Protein AF-X6MAQ1-F1 (afdb_monomer_lite)

Organism: Reticulomyxa filosa (NCBI:txid46433)

Sequence (231 aa):
MLTVWLLCITTHFMGLCQSANLNNLAWPQMRRTVDNLARSSFSTATIANNKQLANNLWHYPTEKGIFSTPILSHDSKVALVGSADNNFYAVKMFAFDTDPQNLLQWKFETDDIIDSAGALLPFGTEGSYLVLIPSADGHIYAVNESDGSLRWSFKADNVKNSADANAGMHCKISGTPQGGLAAWFEGNVKVVQYDYYSQYGLQQTMIYAGCDDIRLYGLNSTGQLQFSFYT

Structure (mmCIF, N/CA/C/O backbone):
data_AF-X6MAQ1-F1
#
_entry.id   AF-X6MAQ1-F1
#
loop_
_atom_site.group_PDB
_atom_site.id
_atom_site.type_symbol
_atom_site.label_atom_id
_atom_site.label_alt_id
_atom_site.label_comp_id
_atom_site.label_asym_id
_atom_site.label_entity_id
_atom_site.label_seq_id
_atom_site.pdbx_PDB_ins_code
_atom_site.Cartn_x
_atom_site.Cartn_y
_atom_site.Cartn_z
_atom_site.occupancy
_atom_site.B_iso_or_equiv
_atom_site.auth_seq_id
_atom_site.auth_comp_id
_atom_site.auth_asym_id
_atom_site.auth_atom_id
_atom_site.pdbx_PDB_model_num
ATOM 1 N N . MET A 1 1 ? -44.973 41.872 -28.556 1.00 38.06 1 MET A N 1
ATOM 2 C CA . MET A 1 1 ? -44.048 40.723 -28.479 1.00 38.06 1 MET A CA 1
ATOM 3 C C . MET A 1 1 ? -42.652 41.237 -28.768 1.00 38.06 1 MET A C 1
ATOM 5 O O . MET A 1 1 ? -42.367 41.564 -29.909 1.00 38.06 1 MET A O 1
ATOM 9 N N . LEU A 1 2 ? -41.836 41.397 -27.730 1.00 24.55 2 LEU A N 1
ATOM 10 C CA . LEU A 1 2 ? -40.418 41.731 -27.833 1.00 24.55 2 LEU A CA 1
ATOM 11 C C . LEU A 1 2 ? -39.680 40.648 -27.053 1.00 24.55 2 LEU A C 1
ATOM 13 O O . LEU A 1 2 ? -39.875 40.508 -25.848 1.00 24.55 2 LEU A O 1
ATOM 17 N N . THR A 1 3 ? -38.920 39.836 -27.776 1.00 24.50 3 THR A N 1
ATOM 18 C CA . THR A 1 3 ? -38.131 38.732 -27.235 1.00 24.50 3 THR A CA 1
ATOM 19 C C . THR A 1 3 ? -36.751 39.278 -26.881 1.00 24.50 3 THR A C 1
ATOM 21 O O . THR A 1 3 ? -36.056 39.796 -27.752 1.00 24.50 3 THR A O 1
ATOM 24 N N . VAL A 1 4 ? -36.362 39.184 -25.609 1.00 24.80 4 VAL A N 1
ATOM 25 C CA . VAL A 1 4 ? -35.000 39.469 -25.139 1.00 24.80 4 VAL A CA 1
ATOM 26 C C . VAL A 1 4 ? -34.276 38.136 -24.985 1.00 24.80 4 VAL A C 1
ATOM 28 O O . VAL A 1 4 ? -34.775 37.236 -24.312 1.00 24.80 4 VAL A O 1
ATOM 31 N N . TRP A 1 5 ? -33.110 38.008 -25.614 1.00 26.84 5 TRP A N 1
ATOM 32 C CA . TRP A 1 5 ? -32.202 36.882 -25.412 1.00 26.84 5 TRP A CA 1
ATOM 33 C C . TRP A 1 5 ? -31.324 37.156 -24.189 1.00 26.84 5 TRP A C 1
ATOM 35 O O . TRP A 1 5 ? -30.659 38.189 -24.132 1.00 26.84 5 TRP A O 1
ATOM 45 N N . LEU A 1 6 ? -31.304 36.232 -23.225 1.00 23.81 6 LEU A N 1
ATOM 46 C CA . LEU A 1 6 ? -30.344 36.248 -22.123 1.00 23.81 6 LEU A CA 1
ATOM 47 C C . LEU A 1 6 ? -29.205 35.277 -22.458 1.00 23.81 6 LEU A C 1
ATOM 49 O O . LEU A 1 6 ? -29.392 34.062 -22.468 1.00 23.81 6 LEU A O 1
ATOM 53 N N . LEU A 1 7 ? -28.025 35.822 -22.754 1.00 25.48 7 LEU A N 1
ATOM 54 C CA . LEU A 1 7 ? -26.786 35.058 -22.858 1.00 25.48 7 LEU A CA 1
ATOM 55 C C . LEU A 1 7 ? -26.301 34.761 -21.430 1.00 25.48 7 LEU A C 1
ATOM 57 O O . LEU A 1 7 ? -25.775 35.642 -20.753 1.00 25.48 7 LEU A O 1
ATOM 61 N N . CYS A 1 8 ? -26.515 33.537 -20.948 1.00 24.44 8 CYS A N 1
ATOM 62 C CA . CYS A 1 8 ? -25.963 33.088 -19.674 1.00 24.44 8 CYS A CA 1
ATOM 63 C C . CYS A 1 8 ? -24.523 32.614 -19.903 1.00 24.44 8 CYS A C 1
ATOM 65 O O . CYS A 1 8 ? -24.293 31.502 -20.370 1.00 24.44 8 CYS A O 1
ATOM 67 N N . ILE A 1 9 ? -23.545 33.471 -19.606 1.00 27.16 9 ILE A N 1
ATOM 68 C CA . ILE A 1 9 ? -22.159 33.036 -19.428 1.00 27.16 9 ILE A CA 1
ATOM 69 C C . ILE A 1 9 ? -22.042 32.620 -17.965 1.00 27.16 9 ILE A C 1
ATOM 71 O O . ILE A 1 9 ? -21.842 33.455 -17.085 1.00 27.16 9 ILE A O 1
ATOM 75 N N . THR A 1 10 ? -22.202 31.330 -17.681 1.00 25.95 10 THR A N 1
ATOM 76 C CA . THR A 1 10 ? -21.819 30.788 -16.377 1.00 25.95 10 THR A CA 1
ATOM 77 C C . THR A 1 10 ? -20.297 30.744 -16.322 1.00 25.95 10 THR A C 1
ATOM 79 O O . THR A 1 10 ? -19.672 29.791 -16.795 1.00 25.95 10 THR A O 1
ATOM 82 N N . THR A 1 11 ? -19.684 31.775 -15.745 1.00 30.83 11 THR A N 1
ATOM 83 C CA . THR A 1 11 ? -18.344 31.644 -15.177 1.00 30.83 11 THR A CA 1
ATOM 84 C C . THR A 1 11 ? -18.431 30.580 -14.093 1.00 30.83 11 THR A C 1
ATOM 86 O O . THR A 1 11 ? -18.969 30.826 -13.013 1.00 30.83 11 THR A O 1
ATOM 89 N N . HIS A 1 12 ? -17.947 29.379 -14.398 1.00 32.25 12 HIS A N 1
ATOM 90 C CA . HIS A 1 12 ? -17.654 28.399 -13.370 1.00 32.25 12 HIS A CA 1
ATOM 91 C C . HIS A 1 12 ? -16.515 28.991 -12.543 1.00 32.25 12 HIS A C 1
ATOM 93 O O . HIS A 1 12 ? -15.353 28.934 -12.941 1.00 32.25 12 HIS A O 1
ATOM 99 N N . PHE A 1 13 ? -16.844 29.584 -11.397 1.00 33.25 13 PHE A N 1
ATOM 100 C CA . PHE A 1 13 ? -15.901 29.608 -10.291 1.00 33.25 13 PHE A CA 1
ATOM 101 C C . PHE A 1 13 ? -15.726 28.147 -9.874 1.00 33.25 13 PHE A C 1
ATOM 103 O O . PHE A 1 13 ? -16.456 27.627 -9.034 1.00 33.25 13 PHE A O 1
ATOM 110 N N . MET A 1 14 ? -14.791 27.459 -10.532 1.00 33.19 14 MET A N 1
ATOM 111 C CA . MET A 1 14 ? -14.165 26.284 -9.953 1.00 33.19 14 MET A CA 1
ATOM 112 C C . MET A 1 14 ? -13.470 26.792 -8.695 1.00 33.19 14 MET A C 1
ATOM 114 O O . MET A 1 14 ? -12.416 27.421 -8.769 1.00 33.19 14 MET A O 1
ATOM 118 N N . GLY A 1 15 ? -14.113 26.597 -7.543 1.00 31.14 15 GLY A N 1
ATOM 119 C CA . GLY A 1 15 ? -13.396 26.622 -6.280 1.00 31.14 15 GLY A CA 1
ATOM 120 C C . GLY A 1 15 ? -12.210 25.685 -6.446 1.00 31.14 15 GLY A C 1
ATOM 121 O O . GLY A 1 15 ? -12.389 24.532 -6.840 1.00 31.14 15 GLY A O 1
ATOM 122 N N . LEU A 1 16 ? -11.006 26.219 -6.262 1.00 35.62 16 LEU A N 1
ATOM 123 C CA . LEU A 1 16 ? -9.780 25.439 -6.285 1.00 35.62 16 LEU A CA 1
ATOM 124 C C . LEU A 1 16 ? -9.949 24.337 -5.236 1.00 35.62 16 LEU A C 1
ATOM 126 O O . LEU A 1 16 ? -9.901 24.616 -4.040 1.00 35.62 16 LEU A O 1
ATOM 130 N N . CYS A 1 17 ? -10.193 23.104 -5.681 1.00 37.00 17 CYS A N 1
ATOM 131 C CA . CYS A 1 17 ? -9.953 21.936 -4.853 1.00 37.00 17 CYS A CA 1
ATOM 132 C C . CYS A 1 17 ? -8.464 22.020 -4.528 1.00 37.00 17 CYS A C 1
ATOM 134 O O . CYS A 1 17 ? -7.638 21.842 -5.425 1.00 37.00 17 CYS A O 1
ATOM 136 N N . GLN A 1 18 ? -8.106 22.397 -3.299 1.00 42.28 18 GLN A N 1
ATOM 137 C CA . GLN A 1 18 ? -6.729 22.211 -2.870 1.00 42.28 18 GLN A CA 1
ATOM 138 C C . GLN A 1 18 ? -6.489 20.709 -2.971 1.00 42.28 18 GLN A C 1
ATOM 140 O O . GLN A 1 18 ? -7.169 19.911 -2.328 1.00 42.28 18 GLN A O 1
ATOM 145 N N . SER A 1 19 ? -5.608 20.307 -3.881 1.00 52.03 19 SER A N 1
ATOM 146 C CA . SER A 1 19 ? -5.213 18.914 -3.998 1.00 52.03 19 SER A CA 1
ATOM 147 C C . SER A 1 19 ? -4.667 18.463 -2.648 1.00 52.03 19 SER A C 1
ATOM 149 O O . SER A 1 19 ? -3.909 19.185 -1.995 1.00 52.03 19 SER A O 1
ATOM 151 N N . ALA A 1 20 ? -5.094 17.284 -2.200 1.00 61.31 20 ALA A N 1
ATOM 152 C CA . ALA A 1 20 ? -4.731 16.785 -0.884 1.00 61.31 20 ALA A CA 1
ATOM 153 C C . ALA A 1 20 ? -3.197 16.721 -0.759 1.00 61.31 20 ALA A C 1
ATOM 155 O O . ALA A 1 20 ? -2.553 16.048 -1.561 1.00 61.31 20 ALA A O 1
ATOM 156 N N . ASN A 1 21 ? -2.613 17.431 0.211 1.00 73.38 21 ASN A N 1
ATOM 157 C CA . ASN A 1 21 ? -1.160 17.543 0.371 1.00 73.38 21 ASN A CA 1
ATOM 158 C C . ASN A 1 21 ? -0.642 16.472 1.338 1.00 73.38 21 ASN A C 1
ATOM 160 O O . ASN A 1 21 ? -0.913 16.530 2.541 1.00 73.38 21 ASN A O 1
ATOM 164 N N . LEU A 1 22 ? 0.144 15.520 0.829 1.00 76.81 22 LEU A N 1
ATOM 165 C CA . LEU A 1 22 ? 0.711 14.427 1.627 1.00 76.81 22 LEU A CA 1
ATOM 166 C C . LEU A 1 22 ? 1.579 14.905 2.802 1.00 76.81 22 LEU A C 1
ATOM 168 O O . LEU A 1 22 ? 1.658 14.214 3.813 1.00 76.81 22 LEU A O 1
ATOM 172 N N . ASN A 1 23 ? 2.191 16.091 2.731 1.00 75.50 23 ASN A N 1
ATOM 173 C CA . ASN A 1 23 ? 3.025 16.610 3.824 1.00 75.50 23 ASN A CA 1
ATOM 174 C C . ASN A 1 23 ? 2.228 16.944 5.095 1.00 75.50 23 ASN A C 1
ATOM 176 O O . ASN A 1 23 ? 2.811 17.025 6.180 1.00 75.50 23 ASN A O 1
ATOM 180 N N . ASN A 1 24 ? 0.909 17.115 4.969 1.00 79.44 24 ASN A N 1
ATOM 181 C CA . ASN A 1 24 ? 0.015 17.382 6.094 1.00 79.44 24 ASN A CA 1
ATOM 182 C C . ASN A 1 24 ? -0.459 16.098 6.790 1.00 79.44 24 ASN A C 1
ATOM 184 O O . ASN A 1 24 ? -1.021 16.172 7.881 1.00 79.44 24 ASN A O 1
ATOM 188 N N . LEU A 1 25 ? -0.225 14.928 6.188 1.00 83.88 25 LEU A N 1
ATOM 189 C CA . LEU A 1 25 ? -0.587 13.644 6.778 1.00 83.88 25 LEU A CA 1
ATOM 190 C C . LEU A 1 25 ? 0.449 13.214 7.823 1.00 83.88 25 LEU A C 1
ATOM 192 O O . LEU A 1 25 ? 1.644 13.510 7.716 1.00 83.88 25 LEU A O 1
ATOM 196 N N . ALA A 1 26 ? -0.007 12.492 8.848 1.00 85.12 26 ALA A N 1
ATOM 197 C CA . ALA A 1 26 ? 0.842 12.102 9.970 1.00 85.12 26 ALA A CA 1
ATOM 198 C C . ALA A 1 26 ? 2.008 11.201 9.539 1.00 85.12 26 ALA A C 1
ATOM 200 O O . ALA A 1 26 ? 3.159 11.477 9.890 1.00 85.12 26 ALA A O 1
ATOM 201 N N . TRP A 1 27 ? 1.715 10.141 8.776 1.00 90.25 27 TRP A N 1
ATOM 202 C CA . TRP A 1 27 ? 2.717 9.182 8.306 1.00 90.25 27 TRP A CA 1
ATOM 203 C C . TRP A 1 27 ? 2.266 8.442 7.034 1.00 90.25 27 TRP A C 1
ATOM 205 O O . TRP A 1 27 ? 1.956 7.257 7.094 1.00 90.25 27 TRP A O 1
ATOM 215 N N . PRO A 1 28 ? 2.197 9.118 5.876 1.00 91.56 28 PRO A N 1
ATOM 216 C CA . PRO A 1 28 ? 1.552 8.562 4.682 1.00 91.56 28 PRO A CA 1
ATOM 217 C C . PRO A 1 28 ? 2.401 7.560 3.893 1.00 91.56 28 PRO A C 1
ATOM 219 O O . PRO A 1 28 ? 1.884 6.893 3.010 1.00 91.56 28 PRO A O 1
ATOM 222 N N . GLN A 1 29 ? 3.707 7.487 4.136 1.00 91.19 29 GLN A N 1
ATOM 223 C CA . GLN A 1 29 ? 4.639 6.623 3.406 1.00 91.19 29 GLN A CA 1
ATOM 224 C C . GLN A 1 29 ? 5.890 6.375 4.252 1.00 91.19 29 GLN A C 1
ATOM 226 O O . GLN A 1 29 ? 6.090 7.034 5.281 1.00 91.19 29 GLN A O 1
ATOM 231 N N . MET A 1 30 ? 6.758 5.451 3.827 1.00 89.44 30 MET A N 1
ATOM 232 C CA . MET A 1 30 ? 7.988 5.127 4.561 1.00 89.44 30 MET A CA 1
ATOM 233 C C . MET A 1 30 ? 8.795 6.389 4.887 1.00 89.44 30 MET A C 1
ATOM 235 O O . MET A 1 30 ? 8.941 7.272 4.044 1.00 89.44 30 MET A O 1
ATOM 239 N N . ARG A 1 31 ? 9.313 6.496 6.117 1.00 86.19 31 ARG A N 1
ATOM 240 C CA . ARG A 1 31 ? 10.033 7.686 6.621 1.00 86.19 31 ARG A CA 1
ATOM 241 C C . ARG A 1 31 ? 9.253 9.006 6.502 1.00 86.19 31 ARG A C 1
ATOM 243 O O . ARG A 1 31 ? 9.869 10.075 6.504 1.00 86.19 31 ARG A O 1
ATOM 250 N N . ARG A 1 32 ? 7.916 8.927 6.480 1.00 84.19 32 ARG A N 1
ATOM 251 C CA . ARG A 1 32 ? 6.924 10.013 6.499 1.00 84.19 32 ARG A CA 1
ATOM 252 C C . ARG A 1 32 ? 6.914 10.922 5.269 1.00 84.19 32 ARG A C 1
ATOM 254 O O . ARG A 1 32 ? 5.859 11.112 4.676 1.00 84.19 32 ARG A O 1
ATOM 261 N N . THR A 1 33 ? 8.050 11.513 4.911 1.00 81.62 33 THR A N 1
ATOM 262 C CA . THR A 1 33 ? 8.160 12.526 3.853 1.00 81.62 33 THR A CA 1
ATOM 263 C C . THR A 1 33 ? 8.871 11.987 2.614 1.00 81.62 33 THR A C 1
ATOM 265 O O . THR A 1 33 ? 9.528 10.938 2.649 1.00 81.62 33 THR A O 1
ATOM 268 N N . VAL A 1 34 ? 8.762 12.730 1.510 1.00 80.06 34 VAL A N 1
ATOM 269 C CA . VAL A 1 34 ? 9.504 12.447 0.270 1.00 80.06 34 VAL A CA 1
ATOM 270 C C . VAL A 1 34 ? 11.022 12.505 0.491 1.00 80.06 34 VAL A C 1
ATOM 272 O O . VAL A 1 34 ? 11.738 11.650 -0.018 1.00 80.06 34 VAL A O 1
ATOM 275 N N . ASP A 1 35 ? 11.492 13.389 1.378 1.00 81.62 35 ASP A N 1
ATOM 276 C CA . ASP A 1 35 ? 12.913 13.545 1.739 1.00 81.62 35 ASP A CA 1
ATOM 277 C C . ASP A 1 35 ? 13.408 12.546 2.801 1.00 81.62 35 ASP A C 1
ATOM 279 O O . ASP A 1 35 ? 14.504 12.690 3.341 1.00 81.62 35 ASP A O 1
ATOM 283 N N . ASN A 1 36 ? 12.607 11.529 3.142 1.00 80.88 36 ASN A N 1
ATOM 284 C CA . ASN A 1 36 ? 12.992 10.454 4.062 1.00 80.88 36 ASN A CA 1
ATOM 285 C C . ASN A 1 36 ? 13.401 10.915 5.475 1.00 80.88 36 ASN A C 1
ATOM 287 O O . ASN A 1 36 ? 14.257 10.292 6.109 1.00 80.88 36 ASN A O 1
ATOM 291 N N . LEU A 1 37 ? 12.770 11.969 5.999 1.00 80.56 37 LEU A N 1
ATOM 292 C CA . LEU A 1 37 ? 13.189 12.587 7.260 1.00 80.56 37 LEU A CA 1
ATOM 293 C C . LEU A 1 37 ? 12.953 11.705 8.493 1.00 80.56 37 LEU A C 1
ATOM 295 O O . LEU A 1 37 ? 13.623 11.908 9.500 1.00 80.56 37 LEU A O 1
ATOM 299 N N . ALA A 1 38 ? 11.989 10.774 8.453 1.00 81.94 38 ALA A N 1
ATOM 300 C CA . ALA A 1 38 ? 11.602 9.905 9.577 1.00 81.94 38 ALA A CA 1
ATOM 301 C C . ALA A 1 38 ? 11.273 10.657 10.888 1.00 81.94 38 ALA A C 1
ATOM 303 O O . ALA A 1 38 ? 11.317 10.092 11.980 1.00 81.94 38 ALA A O 1
ATOM 304 N N . ARG A 1 39 ? 10.930 11.947 10.791 1.00 77.19 39 ARG A N 1
ATOM 305 C CA . ARG A 1 39 ? 10.617 12.806 11.936 1.00 77.19 39 ARG A CA 1
ATOM 306 C C . ARG A 1 39 ? 9.119 13.006 12.055 1.00 77.19 39 ARG A C 1
ATOM 308 O O . ARG A 1 39 ? 8.501 13.569 11.154 1.00 77.19 39 ARG A O 1
ATOM 315 N N . SER A 1 40 ? 8.561 12.616 13.192 1.00 73.06 40 SER A N 1
ATOM 316 C CA . SER A 1 40 ? 7.195 12.968 13.573 1.00 73.06 40 SER A CA 1
ATOM 317 C C . SER A 1 40 ? 7.083 14.466 13.890 1.00 73.06 40 SER A C 1
ATOM 319 O O . SER A 1 40 ? 8.003 15.050 14.463 1.00 73.06 40 SER A O 1
ATOM 321 N N . SER A 1 41 ? 5.963 15.092 13.520 1.00 67.31 41 SER A N 1
ATOM 322 C CA . SER A 1 41 ? 5.599 16.447 13.967 1.00 67.31 41 SER A CA 1
ATOM 323 C C . SER A 1 41 ? 4.971 16.461 15.362 1.00 67.31 41 SER A C 1
ATOM 325 O O . SER A 1 41 ? 4.813 17.530 15.948 1.00 67.31 41 SER A O 1
ATOM 327 N N . PHE A 1 42 ? 4.616 15.294 15.907 1.00 64.69 42 PHE A N 1
ATOM 328 C CA . PHE A 1 42 ? 4.081 15.186 17.256 1.00 64.69 42 PHE A CA 1
ATOM 329 C C . PHE A 1 42 ? 5.211 15.357 18.275 1.00 64.69 42 PHE A C 1
ATOM 331 O O . PHE A 1 42 ? 6.142 14.552 18.331 1.00 64.69 42 PHE A O 1
ATOM 338 N N . SER A 1 43 ? 5.120 16.391 19.113 1.00 59.31 43 SER A N 1
ATOM 339 C CA . SER A 1 43 ? 5.907 16.445 20.343 1.00 59.31 43 SER A CA 1
ATOM 340 C C . SER A 1 43 ? 5.323 15.431 21.319 1.00 59.31 43 SER A C 1
ATOM 342 O O . SER A 1 43 ? 4.120 15.465 21.583 1.00 59.31 43 SER A O 1
ATOM 344 N N . THR A 1 44 ? 6.146 14.546 21.872 1.00 57.28 44 THR A N 1
ATOM 345 C CA . THR A 1 44 ? 5.703 13.619 22.915 1.00 57.28 44 THR A CA 1
ATOM 346 C C . THR A 1 44 ? 5.194 14.417 24.118 1.00 57.28 44 THR A C 1
ATOM 348 O O . THR A 1 44 ? 5.992 14.916 24.909 1.00 57.28 44 THR A O 1
ATOM 351 N N . ALA A 1 45 ? 3.875 14.532 24.283 1.00 54.22 45 ALA A N 1
ATOM 352 C CA . ALA A 1 45 ? 3.312 14.755 25.605 1.00 54.22 45 ALA A CA 1
ATOM 353 C C . ALA A 1 45 ? 3.621 13.485 26.408 1.00 54.22 45 ALA A C 1
ATOM 355 O O . ALA A 1 45 ? 3.343 12.375 25.963 1.00 54.22 45 ALA A O 1
ATOM 356 N N . THR A 1 46 ? 4.313 13.650 27.524 1.00 50.28 46 THR A N 1
ATOM 357 C CA . THR A 1 46 ? 5.053 12.636 28.277 1.00 50.28 46 THR A CA 1
ATOM 358 C C . THR A 1 46 ? 4.220 11.390 28.639 1.00 50.28 46 THR A C 1
ATOM 360 O O . THR A 1 46 ? 3.723 11.282 29.757 1.00 50.28 46 THR A O 1
ATOM 363 N N . ILE A 1 47 ? 4.116 10.395 27.742 1.00 52.62 47 ILE A N 1
ATOM 364 C CA . ILE A 1 47 ? 3.556 9.061 28.062 1.00 52.62 47 ILE A CA 1
ATOM 365 C C . ILE A 1 47 ? 4.376 8.397 29.182 1.00 52.62 47 ILE A C 1
ATOM 367 O O . ILE A 1 47 ? 3.828 7.661 30.000 1.00 52.62 47 ILE A O 1
ATOM 371 N N . ALA A 1 48 ? 5.662 8.748 29.305 1.00 49.81 48 ALA A N 1
ATOM 372 C CA . ALA A 1 48 ? 6.544 8.255 30.363 1.00 49.81 48 ALA A CA 1
ATOM 373 C C . ALA A 1 48 ? 6.053 8.564 31.795 1.00 49.81 48 ALA A C 1
ATOM 375 O O . ALA A 1 48 ? 6.440 7.860 32.724 1.00 49.81 48 ALA A O 1
ATOM 376 N N . ASN A 1 49 ? 5.166 9.551 31.984 1.00 49.97 49 ASN A N 1
ATOM 377 C CA . ASN A 1 49 ? 4.634 9.904 33.305 1.00 49.97 49 ASN A CA 1
ATOM 378 C C . ASN A 1 49 ? 3.232 9.341 33.581 1.00 49.97 49 ASN A C 1
ATOM 380 O O . ASN A 1 49 ? 2.719 9.524 34.683 1.00 49.97 49 ASN A O 1
ATOM 384 N N . ASN A 1 50 ? 2.605 8.651 32.622 1.00 53.56 50 ASN A N 1
ATOM 385 C CA . ASN A 1 50 ? 1.226 8.186 32.754 1.00 53.56 50 ASN A CA 1
ATOM 386 C C . ASN A 1 50 ? 1.142 6.657 32.611 1.00 53.56 50 ASN A C 1
ATOM 388 O O . ASN A 1 50 ? 0.723 6.126 31.583 1.00 53.56 50 ASN A O 1
ATOM 392 N N . LYS A 1 51 ? 1.556 5.940 33.670 1.00 53.88 51 LYS A N 1
ATOM 393 C CA . LYS A 1 51 ? 1.578 4.461 33.744 1.00 53.88 51 LYS A CA 1
ATOM 394 C C . LYS A 1 51 ? 0.246 3.791 33.370 1.00 53.88 51 LYS A C 1
ATOM 396 O O . LYS A 1 51 ? 0.259 2.645 32.942 1.00 53.88 51 LYS A O 1
ATOM 401 N N . GLN A 1 52 ? -0.888 4.483 33.505 1.00 51.53 52 GLN A N 1
ATOM 402 C CA . GLN A 1 52 ? -2.190 3.955 33.083 1.00 51.53 52 GLN A CA 1
ATOM 403 C C . GLN A 1 52 ? -2.363 3.899 31.557 1.00 51.53 52 GLN A C 1
ATOM 405 O O . GLN A 1 52 ? -2.970 2.954 31.068 1.00 51.53 52 GLN A O 1
ATOM 410 N N . LEU A 1 53 ? -1.808 4.852 30.799 1.00 54.19 53 LEU A N 1
ATOM 411 C CA . LEU A 1 53 ? -1.876 4.839 29.329 1.00 54.19 53 LEU A CA 1
ATOM 412 C C . LEU A 1 53 ? -0.925 3.798 28.726 1.00 54.19 53 LEU A C 1
ATOM 414 O O . LEU A 1 53 ? -1.264 3.163 27.735 1.00 54.19 53 LEU A O 1
ATOM 418 N N . ALA A 1 54 ? 0.234 3.574 29.355 1.00 54.31 54 ALA A N 1
ATOM 419 C CA . ALA A 1 54 ? 1.175 2.529 28.945 1.00 54.31 54 ALA A CA 1
ATOM 420 C C . ALA A 1 54 ? 0.617 1.103 29.134 1.00 54.31 54 ALA A C 1
ATOM 422 O O . ALA A 1 54 ? 1.028 0.190 28.427 1.00 54.31 54 ALA A O 1
ATOM 423 N N . ASN A 1 55 ? -0.329 0.919 30.061 1.00 54.12 55 ASN A N 1
ATOM 424 C CA . ASN A 1 55 ? -0.963 -0.374 30.330 1.00 54.12 55 ASN A CA 1
ATOM 425 C C . ASN A 1 55 ? -2.195 -0.657 29.448 1.00 54.12 55 ASN A C 1
ATOM 427 O O . ASN A 1 55 ? -2.700 -1.772 29.484 1.00 54.12 55 ASN A O 1
ATOM 431 N N . ASN A 1 56 ? -2.656 0.321 28.658 1.00 61.53 56 ASN A N 1
ATOM 432 C CA . ASN A 1 56 ? -3.815 0.211 27.760 1.00 61.53 56 ASN A CA 1
ATOM 433 C C . ASN A 1 56 ? -3.404 0.342 26.281 1.00 61.53 56 ASN A C 1
ATOM 435 O O . ASN A 1 56 ? -4.110 0.953 25.478 1.00 61.53 56 ASN A O 1
ATOM 439 N N . LEU A 1 57 ? -2.235 -0.189 25.918 1.00 71.62 57 LEU A N 1
ATOM 440 C CA . LEU A 1 57 ? -1.827 -0.278 24.519 1.00 71.62 57 LEU A CA 1
ATOM 441 C C . LEU A 1 57 ? -2.594 -1.419 23.844 1.00 71.62 57 LEU A C 1
ATOM 443 O O . LEU A 1 57 ? -2.670 -2.525 24.377 1.00 71.62 57 LEU A O 1
ATOM 447 N N . TRP A 1 58 ? -3.159 -1.146 22.672 1.00 78.88 58 TRP A N 1
ATOM 448 C CA . TRP A 1 58 ? -3.772 -2.173 21.840 1.00 78.88 58 TRP A CA 1
ATOM 449 C C . TRP A 1 58 ? -2.689 -2.957 21.094 1.00 78.88 58 TRP A C 1
ATOM 451 O O . TRP A 1 58 ? -1.582 -2.467 20.854 1.00 78.88 58 TRP A O 1
ATOM 461 N N . HIS A 1 59 ? -3.023 -4.180 20.702 1.00 84.25 59 HIS A N 1
ATOM 462 C CA . HIS A 1 59 ? -2.223 -4.971 19.781 1.00 84.25 59 HIS A CA 1
ATOM 463 C C . HIS A 1 59 ? -3.146 -5.713 18.819 1.00 84.25 59 HIS A C 1
ATOM 465 O O . HIS A 1 59 ? -4.307 -5.974 19.129 1.00 84.25 59 HIS A O 1
ATOM 471 N N . TYR A 1 60 ? -2.615 -6.086 17.659 1.00 89.44 60 TYR A N 1
ATOM 472 C CA . TYR A 1 60 ? -3.324 -6.889 16.674 1.00 89.44 60 TYR A CA 1
ATOM 473 C C . TYR A 1 60 ? -2.403 -8.018 16.191 1.00 89.44 60 TYR A C 1
ATOM 475 O O . TYR A 1 60 ? -1.286 -7.723 15.761 1.00 89.44 60 TYR A O 1
ATOM 483 N N . PRO A 1 61 ? -2.804 -9.297 16.309 1.00 91.88 61 PRO A N 1
ATOM 484 C CA . PRO A 1 61 ? -1.987 -10.418 15.871 1.00 91.88 61 PRO A CA 1
ATOM 485 C C . PRO A 1 61 ? -2.094 -10.618 14.352 1.00 91.88 61 PRO A C 1
ATOM 487 O O . PRO A 1 61 ? -3.186 -10.800 13.820 1.00 91.88 61 PRO A O 1
ATOM 490 N N . THR A 1 62 ? -0.951 -10.628 13.669 1.00 94.69 62 THR A N 1
ATOM 491 C CA . THR A 1 62 ? -0.807 -11.169 12.308 1.00 94.69 62 THR A CA 1
ATOM 492 C C . THR A 1 62 ? -0.381 -12.634 12.377 1.00 94.69 62 THR A C 1
ATOM 494 O O . THR A 1 62 ? 0.123 -13.091 13.407 1.00 94.69 62 THR A O 1
ATOM 497 N N . GLU A 1 63 ? -0.560 -13.393 11.299 1.00 95.62 63 GLU A N 1
ATOM 498 C CA . GLU A 1 63 ? -0.272 -14.835 11.310 1.00 95.62 63 GLU A CA 1
ATOM 499 C C . GLU A 1 63 ? 1.216 -15.141 11.092 1.00 95.62 63 GLU A C 1
ATOM 501 O O . GLU A 1 63 ? 1.704 -16.208 11.472 1.00 95.62 63 GLU A O 1
ATOM 506 N N . LYS A 1 64 ? 1.967 -14.190 10.523 1.00 95.62 64 LYS A N 1
ATOM 507 C CA . LYS A 1 64 ? 3.429 -14.244 10.383 1.00 95.62 64 LYS A CA 1
ATOM 508 C C . LYS A 1 64 ? 4.074 -12.886 10.684 1.00 95.62 64 LYS A C 1
ATOM 510 O O . LYS A 1 64 ? 3.404 -11.923 11.062 1.00 95.62 64 LYS A O 1
ATOM 515 N N . GLY A 1 65 ? 5.402 -12.836 10.560 1.00 93.00 65 GLY A N 1
ATOM 516 C CA . GLY A 1 65 ? 6.223 -11.670 10.882 1.00 93.00 65 GLY A CA 1
ATOM 517 C C . GLY A 1 65 ? 5.898 -10.429 10.049 1.00 93.00 65 GLY A C 1
ATOM 518 O O . GLY A 1 65 ? 5.490 -10.521 8.893 1.00 93.00 65 GLY A O 1
ATOM 519 N N . ILE A 1 66 ? 6.119 -9.265 10.657 1.00 93.88 66 ILE A N 1
ATOM 520 C CA . ILE A 1 66 ? 6.010 -7.953 10.018 1.00 93.88 66 ILE A CA 1
ATOM 521 C C . ILE A 1 66 ? 7.428 -7.443 9.770 1.00 93.88 66 ILE A C 1
ATOM 523 O O . ILE A 1 66 ? 8.183 -7.219 10.717 1.00 93.88 66 ILE A O 1
ATOM 527 N N . PHE A 1 67 ? 7.772 -7.257 8.498 1.00 89.56 67 PHE A N 1
ATOM 528 C CA . PHE A 1 67 ? 9.029 -6.632 8.066 1.00 89.56 67 PHE A CA 1
ATOM 529 C C . PHE A 1 67 ? 8.812 -5.198 7.562 1.00 89.56 67 PHE A C 1
ATOM 531 O O . PHE A 1 67 ? 9.738 -4.386 7.567 1.00 89.56 67 PHE A O 1
ATOM 538 N N . SER A 1 68 ? 7.570 -4.872 7.191 1.00 87.75 68 SER A N 1
ATOM 539 C CA . SER A 1 68 ? 7.197 -3.574 6.644 1.00 87.75 68 SER A CA 1
ATOM 540 C C . SER A 1 68 ? 7.167 -2.471 7.708 1.00 87.75 68 SER A C 1
ATOM 542 O O . SER A 1 68 ? 6.905 -2.694 8.893 1.00 87.75 68 SER A O 1
ATOM 544 N N . THR A 1 69 ? 7.424 -1.233 7.279 1.00 91.12 69 THR A N 1
ATOM 545 C CA . THR A 1 69 ? 7.170 -0.055 8.121 1.00 91.12 69 THR A CA 1
ATOM 546 C C . THR A 1 69 ? 5.676 0.273 8.064 1.00 91.12 69 THR A C 1
ATOM 548 O O . THR A 1 69 ? 5.173 0.483 6.958 1.00 91.12 69 THR A O 1
ATOM 551 N N . PRO A 1 70 ? 4.965 0.382 9.203 1.00 93.06 70 PRO A N 1
ATOM 552 C CA . PRO A 1 70 ? 3.566 0.787 9.185 1.00 93.06 70 PRO A CA 1
ATOM 553 C C . PRO A 1 70 ? 3.422 2.237 8.706 1.00 93.06 70 PRO A C 1
ATOM 555 O O . PRO A 1 70 ? 4.247 3.103 9.022 1.00 93.06 70 PRO A O 1
ATOM 558 N N . ILE A 1 71 ? 2.345 2.506 7.976 1.00 95.25 71 ILE A N 1
ATOM 559 C CA . ILE A 1 71 ? 1.885 3.857 7.641 1.00 95.25 71 ILE A CA 1
ATOM 560 C C . ILE A 1 71 ? 0.554 4.132 8.348 1.00 95.25 71 ILE A C 1
ATOM 562 O O . ILE A 1 71 ? -0.067 3.228 8.908 1.00 95.25 71 ILE A O 1
ATOM 566 N N . LEU A 1 72 ? 0.126 5.388 8.351 1.00 94.62 72 LEU A N 1
ATOM 567 C CA . LEU A 1 72 ? -1.141 5.806 8.945 1.00 94.62 72 LEU A CA 1
ATOM 568 C C . LEU A 1 72 ? -2.119 6.243 7.866 1.00 94.62 72 LEU A C 1
ATOM 570 O O . LEU A 1 72 ? -1.699 6.861 6.887 1.00 94.62 72 LEU A O 1
ATOM 574 N N . SER A 1 73 ? -3.407 5.978 8.093 1.00 94.31 73 SER A N 1
ATOM 575 C CA . SER A 1 73 ? -4.486 6.540 7.282 1.00 94.31 73 SER A CA 1
ATOM 576 C C . SER A 1 73 ? -4.451 8.068 7.260 1.00 94.31 73 SER A C 1
ATOM 578 O O . SER A 1 73 ? -3.859 8.710 8.136 1.00 94.31 73 SER A O 1
ATOM 580 N N . HIS A 1 74 ? -5.123 8.675 6.283 1.00 92.62 74 HIS A N 1
ATOM 581 C CA . HIS A 1 74 ? -5.171 10.127 6.116 1.00 92.62 74 HIS A CA 1
ATOM 582 C C . HIS A 1 74 ? -5.685 10.850 7.371 1.00 92.62 74 HIS A C 1
ATOM 584 O O . HIS A 1 74 ? -5.219 11.939 7.702 1.00 92.62 74 HIS A O 1
ATOM 590 N N . ASP A 1 75 ? -6.606 10.223 8.105 1.00 90.69 75 ASP A N 1
ATOM 591 C CA . ASP A 1 75 ? -7.171 10.732 9.355 1.00 90.69 75 ASP A CA 1
ATOM 592 C C . ASP A 1 75 ? -6.419 10.260 10.612 1.00 90.69 75 ASP A C 1
ATOM 594 O O . ASP A 1 75 ? -6.803 10.598 11.733 1.00 90.69 75 ASP A O 1
ATOM 598 N N . SER A 1 76 ? -5.331 9.505 10.432 1.00 90.06 76 SER A N 1
ATOM 599 C CA . SER A 1 76 ? -4.460 8.968 11.484 1.00 90.06 76 SER A CA 1
ATOM 600 C C . SER A 1 76 ? -5.153 8.040 12.485 1.00 90.06 76 SER A C 1
ATOM 602 O O . SER A 1 76 ? -4.671 7.888 13.608 1.00 90.06 76 SER A O 1
ATOM 604 N N . LYS A 1 77 ? -6.281 7.423 12.109 1.00 89.81 77 LYS A N 1
ATOM 605 C CA . LYS A 1 77 ? -7.031 6.496 12.973 1.00 89.81 77 LYS A CA 1
ATOM 606 C C . LYS A 1 77 ? -6.759 5.025 12.704 1.00 89.81 77 LYS A C 1
ATOM 608 O O . LYS A 1 77 ? -7.139 4.196 13.531 1.00 89.81 77 LYS A O 1
ATOM 613 N N . VAL A 1 78 ? -6.132 4.699 11.581 1.00 93.12 78 VAL 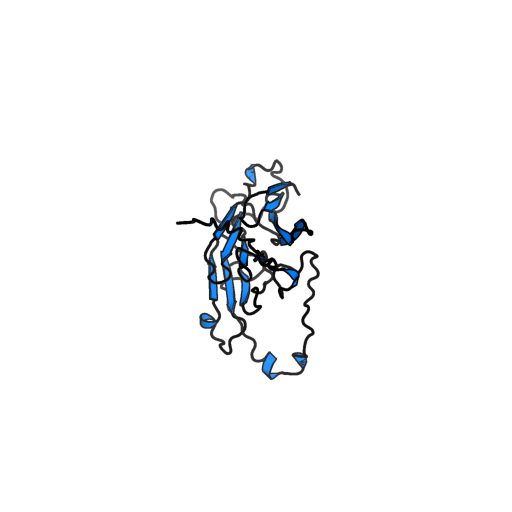A N 1
ATOM 614 C CA . VAL A 1 78 ? -5.896 3.326 11.137 1.00 93.12 78 VAL A CA 1
ATOM 615 C C . VAL A 1 78 ? -4.411 3.150 10.846 1.00 93.12 78 VAL A C 1
ATOM 617 O O . VAL A 1 78 ? -3.812 3.944 10.121 1.00 93.12 78 VAL A O 1
ATOM 620 N N . ALA A 1 79 ? -3.821 2.107 11.421 1.00 95.19 79 ALA A N 1
ATOM 621 C CA . ALA A 1 79 ? -2.494 1.628 11.081 1.00 95.19 79 ALA A CA 1
ATOM 622 C C . ALA A 1 79 ? -2.594 0.679 9.884 1.00 95.19 79 ALA A C 1
ATOM 624 O O . ALA A 1 79 ? -3.428 -0.226 9.863 1.00 95.19 79 ALA A O 1
ATOM 625 N N . LEU A 1 80 ? -1.736 0.901 8.899 1.00 97.19 80 LEU A N 1
ATOM 626 C CA . LEU A 1 80 ? -1.702 0.204 7.621 1.00 97.19 80 LEU A CA 1
ATOM 627 C C . LEU A 1 80 ? -0.349 -0.502 7.497 1.00 97.19 80 LEU A C 1
ATOM 629 O O . LEU A 1 80 ? 0.691 0.163 7.538 1.00 97.19 80 LEU A O 1
ATOM 633 N N . VAL A 1 81 ? -0.339 -1.832 7.403 1.00 97.00 81 VAL A N 1
ATOM 634 C CA . VAL A 1 81 ? 0.899 -2.621 7.517 1.00 97.00 81 VAL A CA 1
ATOM 635 C C . VAL A 1 81 ? 0.833 -3.938 6.742 1.00 97.00 81 VAL A C 1
ATOM 637 O O . VAL A 1 81 ? -0.175 -4.636 6.780 1.00 97.00 81 VAL A O 1
ATOM 640 N N . GLY A 1 82 ? 1.920 -4.290 6.055 1.00 96.25 82 GLY A N 1
ATOM 641 C CA . GLY A 1 82 ? 2.075 -5.568 5.358 1.00 96.25 82 GLY A CA 1
ATOM 642 C C . GLY A 1 82 ? 2.731 -6.644 6.223 1.00 96.25 82 GLY A C 1
ATOM 643 O O . GLY A 1 82 ? 3.571 -6.333 7.076 1.00 96.25 82 GLY A O 1
ATOM 644 N N . SER A 1 83 ? 2.357 -7.901 5.997 1.00 96.12 83 SER A N 1
ATOM 645 C CA . SER A 1 83 ? 2.902 -9.065 6.695 1.00 96.12 83 SER A CA 1
ATOM 646 C C . SER A 1 83 ? 3.416 -10.134 5.726 1.00 96.12 83 SER A C 1
ATOM 648 O O . SER A 1 83 ? 2.991 -10.248 4.575 1.00 96.12 83 SER A O 1
ATOM 650 N N . ALA A 1 84 ? 4.312 -10.981 6.231 1.00 94.69 84 ALA A N 1
ATOM 651 C CA . ALA A 1 84 ? 4.786 -12.175 5.540 1.00 94.69 84 ALA A CA 1
ATOM 652 C C . ALA A 1 84 ? 3.727 -13.288 5.416 1.00 94.69 84 ALA A C 1
ATOM 654 O O . ALA A 1 84 ? 4.008 -14.346 4.854 1.00 94.69 84 ALA A O 1
ATOM 655 N N . ASP A 1 85 ? 2.526 -13.095 5.969 1.00 95.62 85 ASP A N 1
ATOM 656 C CA . ASP A 1 85 ? 1.366 -13.978 5.786 1.00 95.62 85 ASP A CA 1
ATOM 657 C C . ASP A 1 85 ? 0.568 -13.678 4.508 1.00 95.62 85 ASP A C 1
ATOM 659 O O . ASP A 1 85 ? -0.538 -14.189 4.356 1.00 95.62 85 ASP A O 1
ATOM 663 N N . ASN A 1 86 ? 1.133 -12.876 3.604 1.00 95.50 86 ASN A N 1
ATOM 664 C CA . ASN A 1 86 ? 0.537 -12.448 2.340 1.00 95.50 86 ASN A CA 1
ATOM 665 C C . ASN A 1 86 ? -0.671 -11.511 2.510 1.00 95.50 86 ASN A C 1
ATOM 667 O O . ASN A 1 86 ? -1.448 -11.335 1.577 1.00 95.50 86 ASN A O 1
ATOM 671 N N . ASN A 1 87 ? -0.864 -10.909 3.689 1.00 98.00 87 ASN A N 1
ATOM 672 C CA . ASN A 1 87 ? -1.933 -9.942 3.916 1.00 98.00 87 ASN A CA 1
ATOM 673 C C . ASN A 1 87 ? -1.377 -8.547 4.241 1.00 98.00 87 ASN A C 1
ATOM 675 O O . ASN A 1 87 ? -0.443 -8.371 5.030 1.00 98.00 87 ASN A O 1
ATOM 679 N N . PHE A 1 88 ? -2.016 -7.531 3.663 1.00 98.25 88 PHE A N 1
ATOM 680 C CA . PHE A 1 88 ? -1.925 -6.146 4.103 1.00 98.25 88 PHE A CA 1
ATOM 681 C C . PHE A 1 88 ? -3.092 -5.841 5.034 1.00 98.25 88 PHE A C 1
ATOM 683 O O . PHE A 1 88 ? -4.247 -6.047 4.667 1.00 98.25 88 PHE A O 1
ATOM 690 N N . TYR A 1 89 ? -2.811 -5.325 6.222 1.00 98.12 89 TYR A N 1
ATOM 691 C CA . TYR A 1 89 ? -3.792 -5.091 7.271 1.00 98.12 89 TYR A CA 1
ATOM 692 C C . TYR A 1 89 ? -4.087 -3.608 7.447 1.00 98.12 89 TYR A C 1
ATOM 694 O O . TYR A 1 89 ? -3.173 -2.784 7.489 1.00 98.12 89 TYR A O 1
ATOM 702 N N . ALA A 1 90 ? -5.365 -3.295 7.649 1.00 97.62 90 ALA A N 1
ATOM 703 C CA . ALA A 1 90 ? -5.834 -2.015 8.149 1.00 97.62 90 ALA A CA 1
ATOM 704 C C . ALA A 1 90 ? -6.461 -2.195 9.528 1.00 97.62 90 ALA A C 1
ATOM 706 O O . ALA A 1 90 ? -7.536 -2.781 9.674 1.00 97.62 90 ALA A O 1
ATOM 707 N N . VAL A 1 91 ? -5.771 -1.693 10.547 1.00 95.12 91 VAL A N 1
ATOM 708 C CA . VAL A 1 91 ? -6.100 -1.906 11.956 1.00 95.12 91 VAL A CA 1
ATOM 709 C C . VAL A 1 91 ? -6.419 -0.572 12.614 1.00 95.12 91 VAL A C 1
ATOM 711 O O . VAL A 1 91 ? -5.595 0.340 12.640 1.00 95.12 91 VAL A O 1
ATOM 714 N N . LYS A 1 92 ? -7.620 -0.442 13.167 1.00 91.19 92 LYS A N 1
ATOM 715 C CA . LYS A 1 92 ? -8.050 0.749 13.903 1.00 91.19 92 LYS A CA 1
ATOM 716 C C . LYS A 1 92 ? -7.188 0.922 15.154 1.00 91.19 92 LYS A C 1
ATOM 718 O O . LYS A 1 92 ? -7.003 -0.013 15.923 1.00 91.19 92 LYS A O 1
ATOM 723 N N . MET A 1 93 ? -6.696 2.137 15.374 1.00 83.44 93 MET A N 1
ATOM 724 C CA . MET A 1 93 ? -5.809 2.484 16.491 1.00 83.44 93 MET A CA 1
ATOM 725 C C . MET A 1 93 ? -6.550 3.062 17.698 1.00 83.44 93 MET A C 1
ATOM 727 O O . MET A 1 93 ? -6.015 3.095 18.804 1.00 83.44 93 MET A O 1
ATOM 731 N N . PHE A 1 94 ? -7.766 3.566 17.481 1.00 67.38 94 PHE A N 1
ATOM 732 C CA . PHE A 1 94 ? -8.608 4.138 18.523 1.00 67.38 94 PHE A CA 1
ATOM 733 C C . PHE A 1 94 ? -9.772 3.206 18.788 1.00 67.38 94 PHE A C 1
ATOM 735 O O . PHE A 1 94 ? -10.874 3.399 18.277 1.00 67.38 94 PHE A O 1
ATOM 742 N N . ALA A 1 95 ? -9.530 2.204 19.614 1.00 53.47 95 ALA A N 1
ATOM 743 C CA . ALA A 1 95 ? -10.618 1.527 20.271 1.00 53.47 95 ALA A CA 1
ATOM 744 C C . ALA A 1 95 ? -10.298 1.451 21.760 1.00 53.47 95 ALA A C 1
ATOM 746 O O . ALA A 1 95 ? -9.200 1.089 22.166 1.00 53.47 95 ALA A O 1
ATOM 747 N N . PHE A 1 96 ? -11.298 1.755 22.581 1.00 58.88 96 PHE A N 1
ATOM 748 C CA . PHE A 1 96 ? -11.357 1.217 23.941 1.00 58.88 96 PHE A CA 1
ATOM 749 C C . PHE A 1 96 ? -11.589 -0.307 23.927 1.00 58.88 96 PHE A C 1
ATOM 751 O O . PHE A 1 96 ? -11.775 -0.915 24.976 1.00 58.88 96 PHE A O 1
ATOM 758 N N . ASP A 1 97 ? -11.619 -0.894 22.730 1.00 64.38 97 ASP A N 1
ATOM 759 C CA . ASP A 1 97 ? -11.755 -2.303 22.455 1.00 64.38 97 ASP A CA 1
ATOM 760 C C . ASP A 1 97 ? -10.374 -2.933 22.286 1.00 64.38 97 ASP A C 1
ATOM 762 O O . ASP A 1 97 ? -9.536 -2.446 21.527 1.00 64.38 97 ASP A O 1
ATOM 766 N N . THR A 1 98 ? -10.139 -4.010 23.018 1.00 70.44 98 THR A N 1
ATOM 767 C CA . THR A 1 98 ? -8.910 -4.796 22.927 1.00 70.44 98 THR A CA 1
ATOM 768 C C . THR A 1 98 ? -9.125 -6.096 22.161 1.00 70.44 98 THR A C 1
ATOM 770 O O . THR A 1 98 ? -8.175 -6.862 22.026 1.00 70.44 98 THR A O 1
ATOM 773 N N . ASP A 1 99 ? -10.342 -6.371 21.677 1.00 81.81 99 ASP A N 1
ATOM 774 C CA . ASP A 1 99 ? -10.623 -7.514 20.816 1.00 81.81 99 ASP A CA 1
ATOM 775 C C . ASP A 1 99 ? -10.103 -7.235 19.395 1.00 81.81 99 ASP A C 1
ATOM 777 O O . ASP A 1 99 ? -10.613 -6.338 18.711 1.00 81.81 99 ASP A O 1
ATOM 781 N N . PRO A 1 100 ? -9.120 -8.013 18.903 1.00 80.00 100 PRO A N 1
ATOM 782 C CA . PRO A 1 100 ? -8.605 -7.860 17.550 1.00 80.00 100 PRO A CA 1
ATOM 783 C C . PRO A 1 100 ? -9.687 -7.881 16.466 1.00 80.00 100 PRO A C 1
ATOM 785 O O . PRO A 1 100 ? -9.551 -7.178 15.465 1.00 80.00 100 PRO A O 1
ATOM 788 N N . GLN A 1 101 ? -10.780 -8.626 16.661 1.00 82.44 101 GLN A N 1
ATOM 789 C CA . GLN A 1 101 ? -11.860 -8.711 15.673 1.00 82.44 101 GLN A CA 1
ATOM 790 C C . GLN A 1 101 ? -12.545 -7.362 15.436 1.00 82.44 101 GLN A C 1
ATOM 792 O O . GLN A 1 101 ? -12.971 -7.074 14.320 1.00 82.44 101 GLN A O 1
ATOM 797 N N . ASN A 1 102 ? -12.597 -6.510 16.458 1.00 86.06 102 ASN A N 1
ATOM 798 C CA . ASN A 1 102 ? -13.210 -5.187 16.368 1.00 86.06 102 ASN A CA 1
AT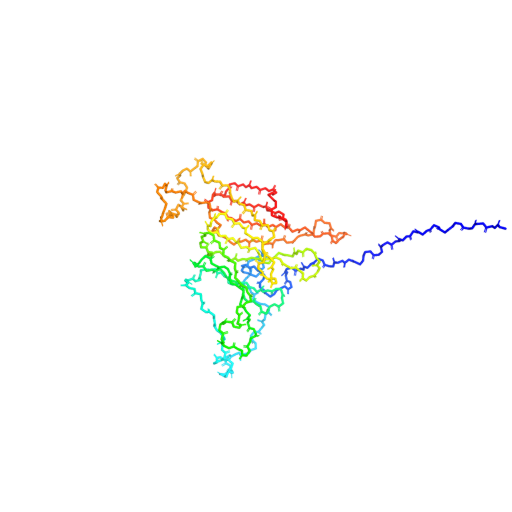OM 799 C C . ASN A 1 102 ? -12.222 -4.123 15.857 1.00 86.06 102 ASN A C 1
ATOM 801 O O . ASN A 1 102 ? -12.635 -3.068 15.352 1.00 86.06 102 ASN A O 1
ATOM 805 N N . LEU A 1 103 ? -10.919 -4.415 15.942 1.00 89.94 103 LEU A N 1
ATOM 806 C CA . LEU A 1 103 ? -9.838 -3.563 15.451 1.00 89.94 103 LEU A CA 1
ATOM 807 C C . LEU A 1 103 ? -9.598 -3.714 13.946 1.00 89.94 103 LEU A C 1
ATOM 809 O O . LEU A 1 103 ? -9.230 -2.730 13.303 1.00 89.94 103 LEU A O 1
ATOM 813 N N . LEU A 1 104 ? -9.814 -4.897 13.366 1.00 94.06 104 LEU A N 1
ATOM 814 C CA . LEU A 1 104 ? -9.648 -5.092 11.926 1.00 94.06 104 LEU A CA 1
ATOM 815 C C . LEU A 1 104 ? -10.690 -4.272 11.154 1.00 94.06 104 LEU A C 1
ATOM 817 O O . LEU A 1 104 ? -11.896 -4.455 11.311 1.00 94.06 104 LEU A O 1
ATOM 821 N N . GLN A 1 105 ? -10.229 -3.359 10.302 1.00 95.50 105 GLN A N 1
ATOM 822 C CA . GLN A 1 105 ? -11.096 -2.653 9.363 1.00 95.50 105 GLN A CA 1
ATOM 823 C C . GLN A 1 105 ? -11.228 -3.430 8.056 1.00 95.50 105 GLN A C 1
ATOM 825 O O . GLN A 1 105 ? -12.338 -3.672 7.593 1.00 95.50 105 GLN A O 1
ATOM 830 N N . TRP A 1 106 ? -10.096 -3.825 7.481 1.00 98.25 106 TRP A N 1
ATOM 831 C CA . TRP A 1 106 ? -10.019 -4.679 6.303 1.00 98.25 106 TRP A CA 1
ATOM 832 C C . TRP A 1 106 ? -8.634 -5.321 6.228 1.00 98.25 106 TRP A C 1
ATOM 834 O O . TRP A 1 106 ? -7.684 -4.878 6.881 1.00 98.25 106 TRP A O 1
ATOM 844 N N . LYS A 1 107 ? -8.523 -6.367 5.412 1.00 98.00 107 LYS A N 1
ATOM 845 C CA . LYS A 1 107 ? -7.244 -6.902 4.955 1.00 98.00 107 LYS A CA 1
ATOM 846 C C . LYS A 1 107 ? -7.298 -7.173 3.456 1.00 98.00 107 LYS A C 1
ATOM 848 O O . LYS A 1 107 ? -8.374 -7.446 2.928 1.00 98.00 107 LYS A O 1
ATOM 853 N N . PHE A 1 108 ? -6.154 -7.083 2.796 1.00 98.69 108 PHE A N 1
ATOM 854 C CA . PHE A 1 108 ? -5.996 -7.353 1.371 1.00 98.69 108 PHE A CA 1
ATOM 855 C C . PHE A 1 108 ? -4.969 -8.468 1.182 1.00 98.69 108 PHE A C 1
ATOM 857 O O . PHE A 1 108 ? -3.857 -8.350 1.690 1.00 98.69 108 PHE A O 1
ATOM 864 N N . GLU A 1 109 ? -5.356 -9.542 0.500 1.00 98.44 109 GLU A N 1
ATOM 865 C CA . GLU A 1 109 ? -4.514 -10.718 0.266 1.00 98.44 109 GLU A CA 1
ATOM 866 C C . GLU A 1 109 ? -3.769 -10.591 -1.069 1.00 98.44 109 GLU A C 1
ATOM 868 O O . GLU A 1 109 ? -4.353 -10.178 -2.073 1.00 98.44 109 GLU A O 1
ATOM 873 N N . THR A 1 110 ? -2.486 -10.939 -1.063 1.00 95.31 110 THR A N 1
ATOM 874 C CA . THR A 1 110 ? -1.598 -11.001 -2.231 1.00 95.31 110 THR A CA 1
ATOM 875 C C . THR A 1 110 ? -1.113 -12.430 -2.457 1.00 95.31 110 THR A C 1
ATOM 877 O O . THR A 1 110 ? -1.267 -13.296 -1.594 1.00 95.31 110 THR A O 1
ATOM 880 N N . ASP A 1 111 ? -0.503 -12.700 -3.610 1.00 92.81 111 ASP A N 1
ATOM 881 C CA . ASP A 1 111 ? -0.054 -14.063 -3.936 1.00 92.81 111 ASP A CA 1
ATOM 882 C C . ASP A 1 111 ? 1.285 -14.427 -3.259 1.00 92.81 111 ASP A C 1
ATOM 884 O O . ASP A 1 111 ? 1.676 -15.595 -3.227 1.00 92.81 111 ASP A O 1
ATOM 888 N N . ASP A 1 112 ? 1.974 -13.442 -2.679 1.00 90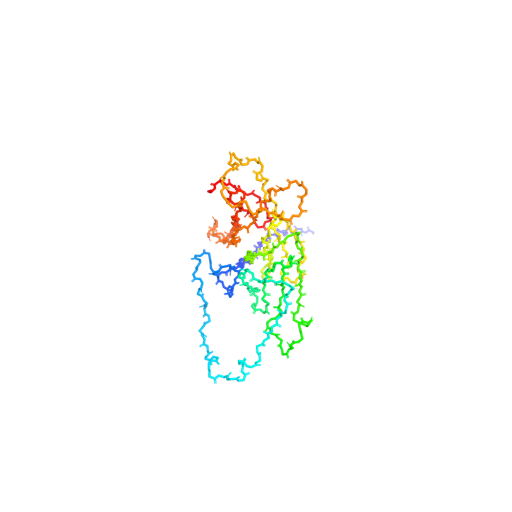.81 112 ASP A N 1
ATOM 889 C CA . ASP A 1 112 ? 3.222 -13.608 -1.930 1.00 90.81 112 ASP A CA 1
ATOM 890 C C . ASP A 1 112 ? 3.323 -12.571 -0.795 1.00 90.81 112 ASP A C 1
ATOM 892 O O . ASP A 1 112 ? 2.406 -11.773 -0.573 1.00 90.81 112 ASP A O 1
ATOM 896 N N . ILE A 1 113 ? 4.427 -12.594 -0.053 1.00 91.06 113 ILE A N 1
ATOM 897 C CA . ILE A 1 113 ? 4.657 -11.765 1.128 1.00 91.06 113 ILE A CA 1
ATOM 898 C C . ILE A 1 113 ? 4.587 -10.262 0.835 1.00 91.06 113 ILE A C 1
ATOM 900 O O . ILE A 1 113 ? 4.821 -9.793 -0.283 1.00 91.06 113 ILE A O 1
ATOM 904 N N . ILE A 1 114 ? 4.312 -9.493 1.890 1.00 93.69 114 ILE A N 1
ATOM 905 C CA . ILE A 1 114 ? 4.425 -8.037 1.877 1.00 93.69 114 ILE A CA 1
ATOM 906 C C . ILE A 1 114 ? 5.404 -7.612 2.971 1.00 93.69 114 ILE A C 1
ATOM 908 O O . ILE A 1 114 ? 5.063 -7.508 4.153 1.00 93.69 114 ILE A O 1
ATOM 912 N N . ASP A 1 115 ? 6.640 -7.364 2.569 1.00 91.06 115 ASP A N 1
ATOM 913 C CA . ASP A 1 115 ? 7.747 -6.937 3.424 1.00 91.06 115 ASP A CA 1
ATOM 914 C C . ASP A 1 115 ? 8.128 -5.457 3.234 1.00 91.06 115 ASP A C 1
ATOM 916 O O . ASP A 1 115 ? 8.778 -4.869 4.100 1.00 91.06 115 ASP A O 1
ATOM 920 N N . SER A 1 116 ? 7.640 -4.819 2.170 1.00 90.81 116 SER A N 1
ATOM 921 C CA . SER A 1 116 ? 7.797 -3.389 1.892 1.00 90.81 116 SER A CA 1
ATOM 922 C C . SER A 1 116 ? 6.688 -2.528 2.515 1.00 90.81 116 SER A C 1
ATOM 924 O O . SER A 1 116 ? 5.552 -2.960 2.719 1.00 90.81 116 SER A O 1
ATOM 926 N N . ALA A 1 117 ? 7.004 -1.268 2.839 1.00 93.25 117 ALA A N 1
ATOM 927 C CA . ALA A 1 117 ? 6.004 -0.322 3.334 1.00 93.25 117 ALA A CA 1
ATOM 928 C C . ALA A 1 117 ? 5.045 0.112 2.215 1.00 93.25 117 ALA A C 1
ATOM 930 O O . ALA A 1 117 ? 5.475 0.393 1.092 1.00 93.25 117 ALA A O 1
ATOM 931 N N . GLY A 1 118 ? 3.761 0.252 2.553 1.00 95.25 118 GLY A N 1
ATOM 932 C CA . GLY A 1 118 ? 2.787 0.870 1.658 1.00 95.25 118 GLY A CA 1
ATOM 933 C C . GLY A 1 118 ? 2.951 2.391 1.549 1.00 95.25 118 GLY A C 1
ATOM 934 O O . GLY A 1 118 ? 3.777 3.007 2.235 1.00 95.25 118 GLY A O 1
ATOM 935 N N . ALA A 1 119 ? 2.111 3.019 0.726 1.00 96.62 119 ALA A N 1
ATOM 936 C CA . ALA A 1 119 ? 2.015 4.477 0.645 1.00 96.62 119 ALA A CA 1
ATOM 937 C C . ALA A 1 119 ? 0.584 4.958 0.371 1.00 96.62 119 ALA A C 1
ATOM 939 O O . ALA A 1 119 ? -0.147 4.337 -0.395 1.00 96.62 119 ALA A O 1
ATOM 940 N N . LEU A 1 120 ? 0.196 6.093 0.950 1.00 96.44 120 LEU A N 1
ATOM 941 C CA . LEU A 1 120 ? -1.046 6.778 0.612 1.00 96.44 120 LEU A CA 1
ATOM 942 C C . LEU A 1 120 ? -0.896 7.563 -0.689 1.00 96.44 120 LEU A C 1
ATOM 944 O O . LEU A 1 120 ? 0.041 8.343 -0.871 1.00 96.44 120 LEU A O 1
ATOM 948 N N . LEU A 1 121 ? -1.881 7.397 -1.562 1.00 95.25 121 LEU A N 1
ATOM 949 C CA . LEU A 1 121 ? -2.009 8.091 -2.831 1.00 95.25 121 LEU A CA 1
ATOM 950 C C . LEU A 1 121 ? -3.320 8.889 -2.834 1.00 95.25 121 LEU A C 1
ATOM 952 O O . LEU A 1 121 ? -4.387 8.279 -2.786 1.00 95.25 121 LEU A O 1
ATOM 956 N N . PRO A 1 122 ? -3.281 10.230 -2.918 1.00 91.75 122 PRO A N 1
ATOM 957 C CA . PRO A 1 122 ? -4.488 11.028 -3.104 1.00 91.75 122 PRO A CA 1
ATOM 958 C C . PRO A 1 122 ? -5.211 10.620 -4.389 1.00 91.75 122 PRO A C 1
ATOM 960 O O . PRO A 1 122 ? -4.583 10.471 -5.441 1.00 91.75 122 PRO A O 1
ATOM 963 N N . PHE A 1 123 ? -6.527 10.444 -4.315 1.00 86.12 123 PHE A N 1
ATOM 964 C CA . PHE A 1 123 ? -7.315 9.932 -5.428 1.00 86.12 123 PHE A CA 1
ATOM 965 C C . PHE A 1 123 ? -8.699 10.567 -5.487 1.00 86.12 123 PHE A C 1
ATOM 967 O O . PHE A 1 123 ? -9.449 10.534 -4.520 1.00 86.12 123 PHE A O 1
ATOM 974 N N . GLY A 1 124 ? -9.078 11.077 -6.659 1.00 81.88 124 GLY A N 1
ATOM 975 C CA . GLY A 1 124 ? -10.401 11.662 -6.864 1.00 81.88 124 GLY A CA 1
ATOM 976 C C . GLY A 1 124 ? -10.571 12.995 -6.133 1.00 81.88 124 GLY A C 1
ATOM 977 O O . GLY A 1 124 ? -9.810 13.932 -6.371 1.00 81.88 124 GLY A O 1
ATOM 978 N N . THR A 1 125 ? -11.611 13.097 -5.304 1.00 77.06 125 THR A N 1
ATOM 979 C CA . THR A 1 125 ? -11.950 14.311 -4.548 1.00 77.06 125 THR A CA 1
ATOM 980 C C . THR A 1 125 ? -11.105 14.459 -3.285 1.00 77.06 125 THR A C 1
ATOM 982 O O . THR A 1 125 ? -10.493 13.507 -2.803 1.00 77.06 125 THR A O 1
ATOM 985 N N . GLU A 1 126 ? -11.109 15.660 -2.708 1.00 75.56 126 GLU A N 1
ATOM 986 C CA . GLU A 1 126 ? -10.464 15.932 -1.424 1.00 75.56 126 GLU A CA 1
ATOM 987 C C . GLU A 1 126 ? -10.895 14.919 -0.343 1.00 75.56 126 GLU A C 1
ATOM 989 O O . GLU A 1 126 ? -12.071 14.569 -0.230 1.00 75.56 126 GLU A O 1
ATOM 994 N N . GLY A 1 127 ? -9.924 14.409 0.422 1.00 79.56 127 GLY A N 1
ATOM 995 C CA . GLY A 1 127 ? -10.154 13.428 1.489 1.00 79.56 127 GLY A CA 1
ATOM 996 C C . GLY A 1 127 ? -10.266 11.965 1.041 1.00 79.56 127 GLY A C 1
ATOM 997 O O . GLY A 1 127 ? -10.499 11.104 1.881 1.00 79.56 127 GLY A O 1
ATOM 998 N N . SER A 1 128 ? -10.106 11.658 -0.248 1.00 89.62 128 SER A N 1
ATOM 999 C CA . SER A 1 128 ? -10.105 10.279 -0.756 1.00 89.62 128 SER A CA 1
ATOM 1000 C C . SER A 1 128 ? -8.691 9.804 -1.094 1.00 89.62 128 SER A C 1
ATOM 1002 O O . SER A 1 128 ? -7.929 10.498 -1.772 1.00 89.62 128 SER A O 1
ATOM 1004 N N . TYR A 1 129 ? -8.342 8.606 -0.619 1.00 95.62 129 TYR A N 1
ATOM 1005 C CA . TYR A 1 129 ? -7.007 8.032 -0.770 1.00 95.62 129 TYR A CA 1
ATOM 1006 C C . TYR A 1 129 ? -7.064 6.565 -1.191 1.00 95.62 129 TYR A C 1
ATOM 1008 O O . TYR A 1 129 ? -7.969 5.811 -0.822 1.00 95.62 129 TYR A O 1
ATOM 1016 N N . LEU A 1 130 ? -6.052 6.163 -1.954 1.00 97.56 130 LEU A N 1
ATOM 1017 C CA . LEU A 1 130 ? -5.697 4.769 -2.168 1.00 97.56 130 LEU A CA 1
ATOM 1018 C C . LEU A 1 130 ? -4.503 4.402 -1.291 1.00 97.56 130 LEU A C 1
ATOM 1020 O O . LEU A 1 130 ? -3.662 5.249 -0.987 1.00 97.56 130 LEU A O 1
ATOM 1024 N N . VAL A 1 131 ? -4.412 3.126 -0.940 1.00 98.12 131 VAL A N 1
ATOM 1025 C CA . VAL A 1 131 ? -3.226 2.520 -0.339 1.00 98.12 131 VAL A CA 1
ATOM 1026 C C . VAL A 1 131 ? -2.502 1.750 -1.430 1.00 98.12 131 VAL A C 1
ATOM 1028 O O . VAL A 1 131 ? -3.070 0.840 -2.034 1.00 98.12 131 VAL A O 1
ATOM 1031 N N . LEU A 1 132 ? -1.259 2.138 -1.692 1.00 98.12 132 LEU A N 1
ATOM 1032 C CA . LEU A 1 132 ? -0.341 1.419 -2.561 1.00 98.12 132 LEU A CA 1
ATOM 1033 C C . LEU A 1 132 ? 0.341 0.317 -1.759 1.00 98.12 132 LEU A C 1
ATOM 1035 O O . LEU A 1 132 ? 0.941 0.598 -0.721 1.00 98.12 132 LEU A O 1
ATOM 1039 N N . ILE A 1 133 ? 0.249 -0.912 -2.253 1.00 97.62 133 ILE A N 1
ATOM 1040 C CA . ILE A 1 133 ? 0.736 -2.130 -1.610 1.00 97.62 133 ILE A CA 1
ATOM 1041 C C . ILE A 1 133 ? 1.715 -2.811 -2.577 1.00 97.62 133 ILE A C 1
ATOM 1043 O O . ILE A 1 133 ? 1.266 -3.482 -3.509 1.00 97.62 133 ILE A O 1
ATOM 1047 N N . PRO A 1 134 ? 3.033 -2.610 -2.413 1.00 94.81 134 PRO A N 1
ATOM 1048 C CA . PRO A 1 134 ? 4.042 -3.405 -3.111 1.00 94.81 134 PRO A CA 1
ATOM 1049 C C . PRO A 1 134 ? 4.126 -4.813 -2.508 1.00 94.81 134 PRO A C 1
ATOM 1051 O O . PRO A 1 134 ? 4.242 -4.942 -1.292 1.00 94.81 134 PRO A O 1
ATOM 1054 N N . SER A 1 135 ? 4.089 -5.854 -3.338 1.00 92.19 135 SER A N 1
ATOM 1055 C CA . SER A 1 135 ? 4.213 -7.255 -2.914 1.00 92.19 135 SER A CA 1
ATOM 1056 C C . SER A 1 135 ? 5.390 -7.953 -3.601 1.00 92.19 135 SER A C 1
ATOM 1058 O O . SER A 1 135 ? 5.804 -7.587 -4.708 1.00 92.19 135 SER A O 1
ATOM 1060 N N . ALA A 1 136 ? 5.907 -8.995 -2.949 1.00 89.19 136 ALA A N 1
ATOM 1061 C CA . ALA A 1 136 ? 6.869 -9.925 -3.532 1.00 89.19 136 ALA A CA 1
ATOM 1062 C C . ALA A 1 136 ? 6.275 -10.760 -4.686 1.00 89.19 136 ALA A C 1
ATOM 1064 O O . ALA A 1 136 ? 7.013 -11.378 -5.447 1.00 89.19 136 ALA A O 1
ATOM 1065 N N . ASP A 1 137 ? 4.955 -10.730 -4.904 1.00 87.81 137 ASP A N 1
ATOM 1066 C CA . ASP A 1 137 ? 4.333 -11.365 -6.074 1.00 87.81 137 ASP A CA 1
ATOM 1067 C C . ASP A 1 137 ? 4.605 -10.620 -7.402 1.00 87.81 137 ASP A C 1
ATOM 1069 O O . ASP A 1 137 ? 4.159 -11.042 -8.476 1.00 87.81 137 ASP A O 1
ATOM 1073 N N . GLY A 1 138 ? 5.331 -9.501 -7.333 1.00 87.50 138 GLY A N 1
ATOM 1074 C CA . GLY A 1 138 ? 5.690 -8.663 -8.471 1.00 87.50 138 GLY A CA 1
ATOM 1075 C C . GLY A 1 138 ? 4.620 -7.691 -8.911 1.00 87.50 138 GLY A C 1
ATOM 1076 O O . GLY A 1 138 ? 4.654 -7.219 -10.054 1.00 87.50 138 GLY A O 1
ATOM 1077 N N . HIS A 1 139 ? 3.702 -7.347 -8.009 1.00 92.50 139 HIS A N 1
ATOM 1078 C CA . HIS A 1 139 ? 2.707 -6.316 -8.235 1.00 92.50 139 HIS A CA 1
ATOM 1079 C C . HIS A 1 139 ? 2.789 -5.175 -7.221 1.00 92.50 139 HIS A C 1
ATOM 1081 O O . HIS A 1 139 ? 3.190 -5.323 -6.066 1.00 92.50 139 HIS A O 1
ATOM 1087 N N . ILE A 1 140 ? 2.330 -4.014 -7.679 1.00 96.75 140 ILE A N 1
ATOM 1088 C CA . ILE A 1 140 ? 1.846 -2.941 -6.818 1.00 96.75 140 ILE A CA 1
ATOM 1089 C C . ILE A 1 140 ? 0.332 -2.918 -6.962 1.00 96.75 140 ILE A C 1
ATOM 1091 O O . ILE A 1 140 ? -0.183 -2.676 -8.056 1.00 96.75 140 ILE A O 1
ATOM 1095 N N . TYR A 1 141 ? -0.378 -3.121 -5.863 1.00 97.75 141 TYR A N 1
ATOM 1096 C CA . TYR A 1 141 ? -1.827 -2.981 -5.803 1.00 97.75 141 TYR A CA 1
ATOM 1097 C C . TYR A 1 141 ? -2.193 -1.599 -5.282 1.00 97.75 141 TYR A C 1
ATOM 1099 O O . TYR A 1 141 ? -1.564 -1.098 -4.355 1.00 97.75 141 TYR A O 1
ATOM 1107 N N . ALA A 1 142 ? -3.229 -0.989 -5.844 1.00 98.31 142 ALA A N 1
ATOM 1108 C CA . ALA A 1 142 ? -3.848 0.196 -5.279 1.00 98.31 142 ALA A CA 1
ATOM 1109 C C . ALA A 1 142 ? -5.266 -0.135 -4.846 1.00 98.31 142 ALA A C 1
ATOM 1111 O O . ALA A 1 142 ? -6.129 -0.439 -5.675 1.00 98.31 142 ALA A O 1
ATOM 1112 N N . VAL A 1 143 ? -5.504 -0.059 -3.544 1.00 98.69 143 VAL A N 1
ATOM 1113 C CA . VAL A 1 143 ? -6.796 -0.374 -2.932 1.00 98.69 143 VAL A CA 1
ATOM 1114 C C . VAL A 1 143 ? -7.407 0.874 -2.316 1.00 98.69 143 VAL A C 1
ATOM 1116 O O . VAL A 1 143 ? -6.686 1.790 -1.926 1.00 98.69 143 VAL A O 1
ATOM 1119 N N . ASN A 1 144 ? -8.731 0.943 -2.219 1.00 97.88 144 ASN A N 1
ATOM 1120 C CA . ASN A 1 144 ? -9.381 2.020 -1.478 1.00 97.88 144 ASN A CA 1
ATOM 1121 C C . ASN A 1 144 ? -8.993 1.940 -0.002 1.00 97.88 144 ASN A C 1
ATOM 1123 O O . ASN A 1 144 ? -9.147 0.899 0.630 1.00 97.88 144 ASN A O 1
ATOM 1127 N N . GLU A 1 145 ? -8.556 3.057 0.571 1.00 97.69 145 GLU A N 1
ATOM 1128 C CA . GLU A 1 145 ? -8.183 3.115 1.986 1.00 97.69 145 GLU A CA 1
ATOM 1129 C C . GLU A 1 145 ? -9.366 2.814 2.926 1.00 97.69 145 GLU A C 1
ATOM 1131 O O . GLU A 1 145 ? -9.178 2.299 4.027 1.00 97.69 145 GLU A O 1
ATOM 1136 N N . SER A 1 146 ? -10.599 3.095 2.498 1.00 96.12 146 SER A N 1
ATOM 1137 C CA . SER A 1 146 ? -11.799 2.892 3.313 1.00 96.12 146 SER A CA 1
ATOM 1138 C C . SER A 1 146 ? -12.144 1.421 3.543 1.00 96.12 146 SER A C 1
ATOM 1140 O O . SER A 1 146 ? -12.560 1.067 4.647 1.00 96.12 146 SER A O 1
ATOM 1142 N N . ASP A 1 147 ? -11.989 0.571 2.527 1.00 97.56 147 ASP A N 1
ATOM 1143 C CA . ASP A 1 147 ? -12.534 -0.795 2.526 1.00 97.56 147 ASP A CA 1
ATOM 1144 C C . ASP A 1 147 ? -11.599 -1.868 1.942 1.00 97.56 147 ASP A C 1
ATOM 1146 O O . ASP A 1 147 ? -11.959 -3.043 1.934 1.00 97.56 147 ASP A O 1
ATOM 1150 N N . GLY A 1 148 ? -10.411 -1.494 1.462 1.00 98.31 148 GLY A N 1
ATOM 1151 C CA . GLY A 1 148 ? -9.447 -2.424 0.877 1.00 98.31 148 GLY A CA 1
ATOM 1152 C C . GLY A 1 148 ? -9.827 -2.944 -0.513 1.00 98.31 148 GLY A C 1
ATOM 1153 O O . GLY A 1 148 ? -9.147 -3.823 -1.037 1.00 98.31 148 GLY A O 1
ATOM 1154 N N . SER A 1 149 ? -10.880 -2.424 -1.153 1.00 98.31 149 SER A N 1
ATOM 1155 C CA . SER A 1 149 ? -11.270 -2.873 -2.493 1.00 98.31 149 SER A CA 1
ATOM 1156 C C . SER A 1 149 ? -10.279 -2.407 -3.564 1.00 98.31 149 SER A C 1
ATOM 1158 O O . SER A 1 149 ? -9.877 -1.241 -3.604 1.00 98.31 149 SER A O 1
ATOM 1160 N N . LEU A 1 150 ? -9.892 -3.322 -4.455 1.00 98.44 150 LEU A N 1
ATOM 1161 C CA . LEU A 1 150 ? -8.923 -3.069 -5.523 1.00 98.44 150 LEU A CA 1
ATOM 1162 C C . LEU A 1 150 ? -9.434 -2.027 -6.531 1.00 98.44 150 LEU A C 1
ATOM 1164 O O . LEU A 1 150 ? -10.563 -2.108 -7.018 1.00 98.44 150 LEU A O 1
ATOM 1168 N N . ARG A 1 151 ? -8.574 -1.070 -6.891 1.00 97.88 151 ARG A N 1
ATOM 1169 C CA . ARG A 1 151 ? -8.807 -0.086 -7.960 1.00 97.88 151 ARG A CA 1
ATOM 1170 C C . ARG A 1 151 ? -7.991 -0.372 -9.204 1.00 97.88 151 ARG A C 1
ATOM 1172 O O . ARG A 1 151 ? -8.527 -0.317 -10.306 1.00 97.88 151 ARG A O 1
ATOM 1179 N N . TRP A 1 152 ? -6.705 -0.636 -9.024 1.00 98.19 152 TRP A N 1
ATOM 1180 C CA . TRP A 1 152 ? -5.793 -0.988 -10.102 1.00 98.19 152 TRP A CA 1
ATOM 1181 C C . TRP A 1 152 ? -4.614 -1.783 -9.550 1.00 98.19 152 TRP A C 1
ATOM 1183 O O . TRP A 1 152 ? -4.334 -1.755 -8.353 1.00 98.19 152 TRP A O 1
ATOM 1193 N N . SER A 1 153 ? -3.917 -2.476 -10.441 1.00 97.44 153 SER A N 1
ATOM 1194 C CA . SER A 1 153 ? -2.656 -3.148 -10.148 1.00 97.44 153 SER A CA 1
ATOM 1195 C C . SER A 1 153 ? -1.653 -2.862 -11.259 1.00 97.44 153 SER A C 1
ATOM 1197 O O . SER A 1 153 ? -2.019 -2.820 -12.435 1.00 97.44 153 SER A O 1
ATOM 1199 N N . PHE A 1 154 ? -0.390 -2.701 -10.890 1.00 95.12 154 PHE A N 1
ATOM 1200 C CA . PHE A 1 154 ? 0.741 -2.658 -11.807 1.00 95.12 154 PHE A CA 1
ATOM 1201 C C . PHE A 1 154 ? 1.564 -3.929 -11.625 1.00 95.12 154 PHE A C 1
ATOM 1203 O O . PHE A 1 154 ? 1.787 -4.338 -10.491 1.00 95.12 154 PHE A O 1
ATOM 1210 N N . LYS A 1 155 ? 2.015 -4.535 -12.724 1.00 91.88 155 LYS A N 1
ATOM 1211 C CA . LYS A 1 155 ? 2.875 -5.719 -12.712 1.00 91.88 155 LYS A CA 1
ATOM 1212 C C . LYS A 1 155 ? 4.259 -5.340 -13.228 1.00 91.88 155 LYS A C 1
ATOM 1214 O O . LYS A 1 155 ? 4.346 -4.731 -14.293 1.00 91.88 155 LYS A O 1
ATOM 1219 N N . ALA A 1 156 ? 5.303 -5.709 -12.491 1.00 85.44 156 ALA A N 1
ATOM 1220 C CA . ALA A 1 156 ? 6.684 -5.536 -12.926 1.00 85.44 156 ALA A CA 1
ATOM 1221 C C . ALA A 1 156 ? 7.013 -6.403 -14.153 1.00 85.44 156 ALA A C 1
ATOM 1223 O O . ALA A 1 156 ? 6.345 -7.406 -14.441 1.00 85.44 156 ALA A O 1
ATOM 1224 N N . ASP A 1 157 ? 8.063 -6.026 -14.878 1.00 77.69 157 ASP A N 1
ATOM 1225 C CA . ASP A 1 157 ? 8.553 -6.832 -15.988 1.00 77.69 157 ASP A CA 1
ATOM 1226 C C . ASP A 1 157 ? 9.173 -8.145 -15.486 1.00 77.69 157 ASP A C 1
ATOM 1228 O O . ASP A 1 157 ? 9.662 -8.275 -14.367 1.00 77.69 157 ASP A O 1
ATOM 1232 N N . ASN A 1 158 ? 9.169 -9.166 -16.345 1.00 64.75 158 ASN A N 1
ATOM 1233 C CA . ASN A 1 158 ? 9.820 -10.427 -16.008 1.00 64.75 158 ASN A CA 1
ATOM 1234 C C . ASN A 1 158 ? 11.346 -10.257 -15.991 1.00 64.75 158 ASN A C 1
ATOM 1236 O O . ASN A 1 158 ? 11.936 -9.869 -17.004 1.00 64.75 158 ASN A O 1
ATOM 1240 N N . VAL A 1 159 ? 11.987 -10.738 -14.922 1.00 60.00 159 VAL A N 1
ATOM 1241 C CA . VAL A 1 159 ? 13.457 -10.809 -14.777 1.00 60.00 159 VAL A CA 1
ATOM 1242 C C . VAL A 1 159 ? 14.128 -11.542 -15.955 1.00 60.00 159 VAL A C 1
ATOM 1244 O O . VAL A 1 159 ? 15.276 -11.291 -16.283 1.00 60.00 159 VAL A O 1
ATOM 1247 N N . LYS A 1 160 ? 13.404 -12.409 -16.683 1.00 52.84 160 LYS A N 1
ATOM 1248 C CA . LYS A 1 160 ? 13.930 -13.158 -17.846 1.00 52.84 160 LYS A CA 1
ATOM 1249 C C . LYS A 1 160 ? 14.464 -12.295 -19.000 1.00 52.84 160 LYS A C 1
ATOM 1251 O O . LYS A 1 160 ? 15.222 -12.820 -19.810 1.00 52.84 160 LYS A O 1
ATOM 1256 N N . ASN A 1 161 ? 14.052 -11.029 -19.107 1.00 48.81 161 ASN A N 1
ATOM 1257 C CA . ASN A 1 161 ? 14.516 -10.118 -20.160 1.00 48.81 161 ASN A CA 1
ATOM 1258 C C . ASN A 1 161 ? 15.639 -9.175 -19.696 1.00 48.81 161 ASN A C 1
ATOM 1260 O O . ASN A 1 161 ? 16.100 -8.364 -20.503 1.00 48.81 161 ASN A O 1
ATOM 1264 N N . SER A 1 162 ? 16.079 -9.246 -18.434 1.00 50.09 162 SER A N 1
ATOM 1265 C CA . SER A 1 162 ? 17.280 -8.529 -18.015 1.00 50.09 162 SER A CA 1
ATOM 1266 C C . SER A 1 162 ? 18.500 -9.244 -18.609 1.00 50.09 162 SER A C 1
ATOM 1268 O O . SER A 1 162 ? 18.611 -10.469 -18.588 1.00 50.09 162 SER A O 1
ATOM 1270 N N . ALA A 1 163 ? 19.413 -8.482 -19.212 1.00 50.62 163 ALA A N 1
ATOM 1271 C CA . ALA A 1 163 ? 20.635 -9.025 -19.813 1.00 50.62 163 ALA A CA 1
ATOM 1272 C C . ALA A 1 163 ? 21.606 -9.623 -18.769 1.00 50.62 163 ALA A C 1
ATOM 1274 O O . ALA A 1 163 ? 22.616 -10.219 -19.140 1.00 50.62 163 ALA A O 1
ATOM 1275 N N . ASP A 1 164 ? 21.279 -9.506 -17.480 1.00 50.84 164 ASP A N 1
ATOM 1276 C CA . ASP A 1 164 ? 22.112 -9.887 -16.351 1.00 50.84 164 ASP A CA 1
ATOM 1277 C C . ASP A 1 164 ? 21.493 -11.050 -15.572 1.00 50.84 164 ASP A C 1
ATOM 1279 O O . ASP A 1 164 ? 20.955 -10.895 -14.481 1.00 50.84 164 ASP A O 1
ATOM 1283 N N . ALA A 1 165 ? 21.674 -12.267 -16.086 1.00 46.03 165 ALA A N 1
ATOM 1284 C CA . ALA A 1 165 ? 21.369 -13.507 -15.361 1.00 46.03 165 ALA A CA 1
ATOM 1285 C C . ALA A 1 165 ? 22.229 -13.724 -14.085 1.00 46.03 165 ALA A C 1
ATOM 1287 O O . ALA A 1 165 ? 22.120 -14.773 -13.449 1.00 46.03 165 ALA A O 1
ATOM 1288 N N . ASN A 1 166 ? 23.093 -12.763 -13.727 1.00 47.00 166 ASN A N 1
ATOM 1289 C CA . ASN A 1 166 ? 24.048 -12.822 -12.615 1.00 47.00 166 ASN A CA 1
ATOM 1290 C C . ASN A 1 166 ? 24.023 -11.585 -11.689 1.00 47.00 166 ASN A C 1
ATOM 1292 O O . ASN A 1 166 ? 24.908 -11.464 -10.839 1.00 47.00 166 ASN A O 1
ATOM 1296 N N . ALA A 1 167 ? 23.058 -10.669 -11.819 1.00 43.25 167 ALA A N 1
ATOM 1297 C CA . ALA A 1 167 ? 22.905 -9.588 -10.846 1.00 43.25 167 ALA A CA 1
ATOM 1298 C C . ALA A 1 167 ? 22.294 -10.154 -9.551 1.00 43.25 167 ALA A C 1
ATOM 1300 O O . ALA A 1 167 ? 21.281 -10.845 -9.571 1.00 43.25 167 ALA A O 1
ATOM 1301 N N . GLY A 1 168 ? 22.996 -9.960 -8.435 1.00 42.00 168 GLY A N 1
ATOM 1302 C CA . GLY A 1 168 ? 22.649 -10.525 -7.134 1.00 42.00 168 GLY A CA 1
ATOM 1303 C C . GLY A 1 168 ? 21.264 -10.114 -6.625 1.00 42.00 168 GLY A C 1
ATOM 1304 O O . GLY A 1 168 ? 20.715 -9.107 -7.045 1.00 42.00 168 GLY A O 1
ATOM 1305 N N . MET A 1 169 ? 20.782 -10.900 -5.655 1.00 42.88 169 MET A N 1
ATOM 1306 C CA . MET A 1 169 ? 19.435 -10.894 -5.052 1.00 42.88 169 MET A CA 1
ATOM 1307 C C . MET A 1 169 ? 18.379 -11.721 -5.808 1.00 42.88 169 MET A C 1
ATOM 1309 O O . MET A 1 169 ? 17.214 -11.378 -5.896 1.00 42.88 169 MET A O 1
ATOM 1313 N N . HIS A 1 170 ? 18.756 -12.917 -6.279 1.00 45.75 170 HIS A N 1
ATOM 1314 C CA . HIS A 1 170 ? 17.763 -13.963 -6.549 1.00 45.75 170 HIS A CA 1
ATOM 1315 C C . HIS A 1 170 ? 17.292 -14.574 -5.223 1.00 45.75 170 HIS A C 1
ATOM 1317 O O . HIS A 1 170 ? 17.884 -15.548 -4.739 1.00 45.75 170 HIS A O 1
ATOM 1323 N N . CYS A 1 171 ? 16.219 -14.052 -4.636 1.00 40.72 171 CYS A N 1
ATOM 1324 C CA . CYS A 1 171 ? 15.516 -14.797 -3.605 1.00 40.72 171 CYS A CA 1
ATOM 1325 C C . CYS A 1 171 ? 14.677 -15.887 -4.295 1.00 40.72 171 CYS A C 1
ATOM 1327 O O . CYS A 1 171 ? 13.610 -15.656 -4.858 1.00 40.72 171 CYS A O 1
ATOM 1329 N N . LYS A 1 172 ? 15.223 -17.108 -4.362 1.00 44.22 172 LYS A N 1
ATOM 1330 C CA . LYS A 1 172 ? 14.489 -18.269 -4.879 1.00 44.22 172 LYS A CA 1
ATOM 1331 C C . LYS A 1 172 ? 13.239 -18.480 -4.024 1.00 44.22 172 LYS A C 1
ATOM 1333 O O . LYS A 1 172 ? 13.371 -18.881 -2.870 1.00 44.22 172 LYS A O 1
ATOM 1338 N N . ILE A 1 173 ? 12.049 -18.344 -4.613 1.00 43.12 173 ILE A N 1
ATOM 1339 C CA . ILE A 1 173 ? 10.819 -18.863 -4.004 1.00 43.12 173 ILE A CA 1
ATOM 1340 C C . ILE A 1 173 ? 10.972 -20.383 -3.876 1.00 43.12 173 ILE A C 1
ATOM 1342 O O . ILE A 1 173 ? 10.968 -21.123 -4.867 1.00 43.12 173 ILE A O 1
ATOM 1346 N N . SER A 1 174 ? 11.132 -20.878 -2.652 1.00 36.97 174 SER A N 1
ATOM 1347 C CA . SER A 1 174 ? 11.058 -22.307 -2.367 1.00 36.97 174 SER A CA 1
ATOM 1348 C C . SER A 1 174 ? 9.613 -22.774 -2.573 1.00 36.97 174 SER A C 1
ATOM 1350 O O . SER A 1 174 ? 8.774 -22.547 -1.708 1.00 36.97 174 SER A O 1
ATOM 1352 N N . GLY A 1 175 ? 9.307 -23.414 -3.709 1.00 44.50 175 GLY A N 1
ATOM 1353 C CA . GLY A 1 175 ? 7.993 -24.047 -3.901 1.00 44.50 175 GLY A CA 1
ATOM 1354 C C . GLY A 1 175 ? 7.537 -24.355 -5.330 1.00 44.50 175 GLY A C 1
ATOM 1355 O O . GLY A 1 175 ? 6.599 -25.132 -5.482 1.00 44.50 175 GLY A O 1
ATOM 1356 N N . THR A 1 176 ? 8.170 -23.827 -6.387 1.00 44.19 176 THR A N 1
ATOM 1357 C CA . THR A 1 176 ? 7.737 -24.113 -7.773 1.00 44.19 176 THR A CA 1
ATOM 1358 C C . THR A 1 176 ? 8.705 -25.056 -8.505 1.00 44.19 176 THR A C 1
ATOM 1360 O O . THR A 1 176 ? 9.922 -24.877 -8.402 1.00 44.19 176 THR A O 1
ATOM 1363 N N . PRO A 1 177 ? 8.218 -26.039 -9.297 1.00 42.53 177 PRO A N 1
ATOM 1364 C CA . PRO A 1 177 ? 9.064 -27.009 -10.013 1.00 42.53 177 PRO A CA 1
ATOM 1365 C C . PRO A 1 177 ? 10.054 -26.410 -11.027 1.00 42.53 177 PRO A C 1
ATOM 1367 O O . PRO A 1 177 ? 10.838 -27.146 -11.621 1.00 42.53 177 PRO A O 1
ATOM 1370 N N . GLN A 1 178 ? 10.003 -25.098 -11.270 1.00 43.97 178 GLN A N 1
ATOM 1371 C CA . GLN A 1 178 ? 10.763 -24.410 -12.317 1.00 43.97 178 GLN A CA 1
ATOM 1372 C C . GLN A 1 178 ? 11.601 -23.231 -11.802 1.00 43.97 178 GLN A C 1
ATOM 1374 O O . GLN A 1 178 ? 12.155 -22.512 -12.628 1.00 43.97 178 GLN A O 1
ATOM 1379 N N . GLY A 1 179 ? 11.729 -23.034 -10.480 1.00 45.81 179 GLY A N 1
ATOM 1380 C CA . GLY A 1 179 ? 12.641 -22.031 -9.909 1.00 45.81 179 GLY A CA 1
ATOM 1381 C C . GLY A 1 179 ? 12.492 -20.647 -10.549 1.00 45.81 179 GLY A C 1
ATOM 1382 O O . GLY A 1 179 ? 13.472 -20.094 -11.048 1.00 45.81 179 GLY A O 1
ATOM 1383 N N . GLY A 1 180 ? 11.257 -20.143 -10.619 1.00 45.50 180 GLY A N 1
ATOM 1384 C CA . GLY A 1 180 ? 10.952 -18.871 -11.270 1.00 45.50 180 GLY A CA 1
ATOM 1385 C C . GLY A 1 180 ? 11.671 -17.699 -10.600 1.00 45.50 180 GLY A C 1
ATOM 1386 O O . GLY A 1 180 ? 11.648 -17.575 -9.380 1.00 45.50 180 GLY A O 1
ATOM 1387 N N . LEU A 1 181 ? 12.297 -16.849 -11.415 1.00 52.12 181 LEU A N 1
ATOM 1388 C CA . LEU A 1 181 ? 12.713 -15.508 -11.017 1.00 52.12 181 LEU A CA 1
ATOM 1389 C C . LEU A 1 181 ? 11.444 -14.647 -10.993 1.00 52.12 181 LEU A C 1
ATOM 1391 O O . LEU A 1 181 ? 10.861 -14.402 -12.052 1.00 52.12 181 LEU A O 1
ATOM 1395 N N . ALA A 1 182 ? 10.978 -14.274 -9.807 1.00 54.19 182 ALA A N 1
ATOM 1396 C CA . ALA A 1 182 ? 9.916 -13.293 -9.645 1.00 54.19 182 ALA A CA 1
ATOM 1397 C C . ALA A 1 182 ? 10.559 -11.913 -9.461 1.00 54.19 182 ALA A C 1
ATOM 1399 O O . ALA A 1 182 ? 11.622 -11.796 -8.861 1.00 54.19 182 ALA A O 1
ATOM 1400 N N . ALA A 1 183 ? 9.946 -10.894 -10.055 1.00 64.00 183 ALA A N 1
ATOM 1401 C CA . ALA A 1 183 ? 10.318 -9.508 -9.830 1.00 64.00 183 ALA A CA 1
ATOM 1402 C C . ALA A 1 183 ? 9.669 -9.093 -8.511 1.00 64.00 183 ALA A C 1
ATOM 1404 O O . ALA A 1 183 ? 8.459 -9.234 -8.390 1.00 64.00 183 ALA A O 1
ATOM 1405 N N . TRP A 1 184 ? 10.435 -8.680 -7.510 1.00 73.62 184 TRP A N 1
ATOM 1406 C CA . TRP A 1 184 ? 9.908 -8.320 -6.193 1.00 73.62 184 TRP A CA 1
ATOM 1407 C C . TRP A 1 184 ? 10.016 -6.824 -6.011 1.00 73.62 184 TRP A C 1
ATOM 1409 O O . TRP A 1 184 ? 11.012 -6.224 -6.403 1.00 73.62 184 TRP A O 1
ATOM 1419 N N . PHE A 1 185 ? 9.015 -6.188 -5.421 1.00 78.50 185 PHE A N 1
ATOM 1420 C CA . PHE A 1 185 ? 9.177 -4.801 -5.003 1.00 78.50 185 PHE A CA 1
ATOM 1421 C C . PHE A 1 185 ? 9.907 -4.767 -3.654 1.00 78.50 185 PHE A C 1
ATOM 1423 O O . PHE A 1 185 ? 9.301 -4.505 -2.613 1.00 78.50 185 PHE A O 1
ATOM 1430 N N . GLU A 1 186 ? 11.216 -5.051 -3.678 1.00 64.12 186 GLU A N 1
ATOM 1431 C CA . GLU A 1 186 ? 12.115 -4.775 -2.559 1.00 64.12 186 GLU A CA 1
ATOM 1432 C C . GLU A 1 186 ? 12.426 -3.280 -2.558 1.00 64.12 186 GLU A C 1
ATOM 1434 O O . GLU A 1 186 ? 13.170 -2.735 -3.376 1.00 64.12 186 GLU A O 1
ATOM 1439 N N . GLY A 1 187 ? 11.785 -2.568 -1.645 1.00 62.59 187 GLY A N 1
ATOM 1440 C CA . GLY A 1 187 ? 11.871 -1.124 -1.613 1.00 62.59 187 GLY A CA 1
ATOM 1441 C C . GLY A 1 187 ? 10.504 -0.489 -1.512 1.00 62.59 187 GLY A C 1
ATOM 1442 O O . GLY A 1 187 ? 9.479 -0.963 -1.990 1.00 62.59 187 GLY A O 1
ATOM 1443 N N . ASN A 1 188 ? 10.497 0.640 -0.828 1.00 74.69 188 ASN A N 1
ATOM 1444 C CA . ASN A 1 188 ? 9.264 1.338 -0.529 1.00 74.69 188 ASN A CA 1
ATOM 1445 C C . ASN A 1 188 ? 8.740 1.999 -1.795 1.00 74.69 188 ASN A C 1
ATOM 1447 O O . ASN A 1 188 ? 9.496 2.647 -2.523 1.00 74.69 188 ASN A O 1
ATOM 1451 N N . VAL A 1 189 ? 7.430 1.925 -1.994 1.00 91.25 189 VAL A N 1
ATOM 1452 C CA . VAL A 1 189 ? 6.758 2.800 -2.946 1.00 91.25 189 VAL A CA 1
ATOM 1453 C C . VAL A 1 189 ? 6.773 4.223 -2.390 1.00 91.25 189 VAL A C 1
ATOM 1455 O O . VAL A 1 189 ? 6.528 4.458 -1.203 1.00 91.25 189 VAL A O 1
ATOM 1458 N N . LYS A 1 190 ? 7.080 5.190 -3.252 1.00 92.44 190 LYS A N 1
ATOM 1459 C CA . LYS A 1 190 ? 7.102 6.611 -2.915 1.00 92.44 190 LYS A CA 1
ATOM 1460 C C . LYS A 1 190 ? 6.123 7.385 -3.767 1.00 92.44 190 LYS A C 1
ATOM 1462 O O . LYS A 1 190 ? 6.169 7.316 -4.990 1.00 92.44 190 LYS A O 1
ATOM 1467 N N . VAL A 1 191 ? 5.278 8.168 -3.108 1.00 93.06 191 VAL A N 1
ATOM 1468 C CA . VAL A 1 191 ? 4.340 9.076 -3.766 1.00 93.06 191 VAL A CA 1
ATOM 1469 C C . VAL A 1 191 ? 4.880 10.491 -3.637 1.00 93.06 191 VAL A C 1
ATOM 1471 O O . VAL A 1 191 ? 5.092 10.999 -2.531 1.00 93.06 191 VAL A O 1
ATOM 1474 N N . VAL A 1 192 ? 5.112 11.119 -4.785 1.00 90.50 192 VAL A N 1
ATOM 1475 C CA . VAL A 1 192 ? 5.622 12.483 -4.892 1.00 90.50 192 VAL A CA 1
ATOM 1476 C C . VAL A 1 192 ? 4.575 13.330 -5.594 1.00 90.50 192 VAL A C 1
ATOM 14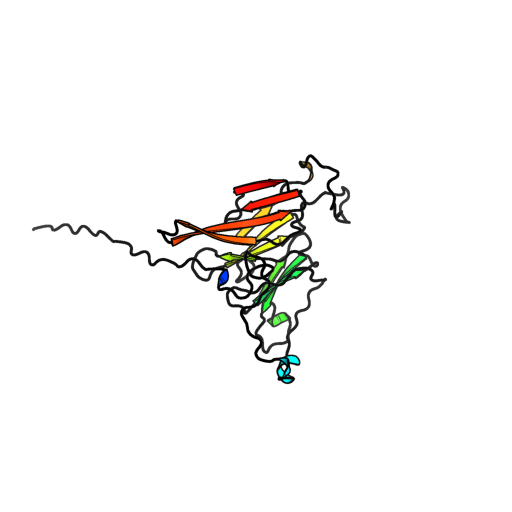78 O O . VAL A 1 192 ? 4.157 13.024 -6.710 1.00 90.50 192 VAL A O 1
ATOM 1481 N N . GLN A 1 193 ? 4.167 14.409 -4.931 1.00 87.69 193 GLN A N 1
ATOM 1482 C CA . GLN A 1 193 ? 3.336 15.450 -5.520 1.00 87.69 193 GLN A CA 1
ATOM 1483 C C . GLN A 1 193 ? 4.216 16.650 -5.846 1.00 87.69 193 GLN A C 1
ATOM 1485 O O . GLN A 1 193 ? 5.009 17.077 -5.006 1.00 87.69 193 GLN A O 1
ATOM 1490 N N . TYR A 1 194 ? 4.080 17.193 -7.049 1.00 80.19 194 TYR A N 1
ATOM 1491 C CA . TYR A 1 194 ? 4.781 18.405 -7.455 1.00 80.19 194 TYR A CA 1
ATOM 1492 C C . TYR A 1 194 ? 3.867 19.316 -8.267 1.00 80.19 194 TYR A C 1
ATOM 1494 O O . TYR A 1 194 ? 2.976 18.865 -8.994 1.00 80.19 194 TYR A O 1
ATOM 1502 N N . ASP A 1 195 ? 4.099 20.619 -8.140 1.00 76.69 195 ASP A N 1
ATOM 1503 C CA . ASP A 1 195 ? 3.360 21.633 -8.878 1.00 76.69 195 ASP A CA 1
ATOM 1504 C C . ASP A 1 195 ? 3.862 21.654 -10.326 1.00 76.69 195 ASP A C 1
ATOM 1506 O O . ASP A 1 195 ? 4.941 22.165 -10.621 1.00 76.69 195 ASP A O 1
ATOM 1510 N N . TYR A 1 196 ? 3.085 21.078 -11.242 1.00 67.44 196 TYR A N 1
ATOM 1511 C CA . TYR A 1 196 ? 3.421 21.066 -12.668 1.00 67.44 196 TYR A CA 1
ATOM 1512 C C . TYR A 1 196 ? 3.139 22.435 -13.309 1.00 67.44 196 TYR A C 1
ATOM 1514 O O . TYR A 1 196 ? 3.891 22.898 -14.162 1.00 67.44 196 TYR A O 1
ATOM 1522 N N . TYR A 1 197 ? 2.104 23.130 -12.814 1.00 68.25 197 TYR A N 1
ATOM 1523 C CA . TYR A 1 197 ? 1.834 24.538 -13.103 1.00 68.25 197 TYR A CA 1
ATOM 1524 C C . TYR A 1 197 ? 1.370 25.268 -11.842 1.00 68.25 197 TYR A C 1
ATOM 1526 O O . TYR A 1 197 ? 0.169 25.416 -11.597 1.00 68.25 197 TYR A O 1
ATOM 1534 N N . SER A 1 198 ? 2.328 25.768 -11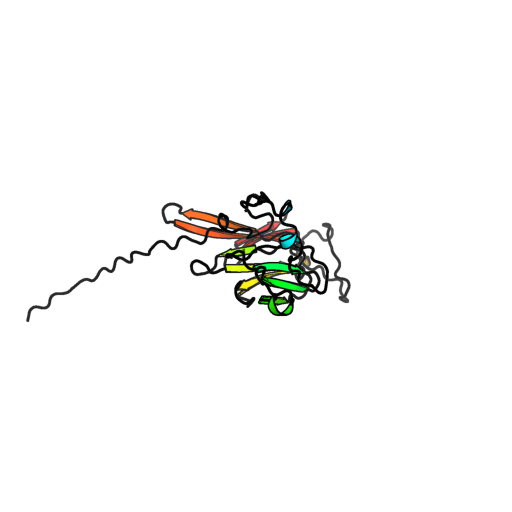.060 1.00 62.12 198 SER A N 1
ATOM 1535 C CA . SER A 1 198 ? 2.064 26.489 -9.805 1.00 62.12 198 SER A CA 1
ATOM 1536 C C . SER A 1 198 ? 1.090 27.664 -9.973 1.00 62.12 198 SER A C 1
ATOM 1538 O O . SER A 1 198 ? 0.244 27.891 -9.114 1.00 62.12 198 SER A O 1
ATOM 1540 N N . GLN A 1 199 ? 1.123 28.350 -11.121 1.00 69.44 199 GLN A N 1
ATOM 1541 C CA . GLN A 1 199 ? 0.218 29.463 -11.442 1.00 69.44 199 GLN A CA 1
ATOM 1542 C C . GLN A 1 199 ? -1.257 29.062 -11.639 1.00 69.44 199 GLN A C 1
ATOM 1544 O O . GLN A 1 199 ? -2.132 29.921 -11.578 1.00 69.44 199 GLN A O 1
ATOM 1549 N N . TYR A 1 200 ? -1.535 27.778 -11.886 1.00 69.06 200 TYR A N 1
ATOM 1550 C CA . TYR A 1 200 ? -2.888 27.241 -12.077 1.00 69.06 200 TYR A CA 1
ATOM 1551 C C . TYR A 1 200 ? -3.321 26.305 -10.940 1.00 69.06 200 TYR A C 1
ATOM 1553 O O . TYR A 1 200 ? -4.410 25.741 -11.004 1.00 69.06 200 TYR A O 1
ATOM 1561 N N . GLY A 1 201 ? -2.478 26.112 -9.917 1.00 65.81 201 GLY A N 1
ATOM 1562 C CA . GLY A 1 201 ? -2.748 25.179 -8.820 1.00 65.81 201 GLY A CA 1
ATOM 1563 C C . GLY A 1 201 ? -2.825 23.713 -9.259 1.00 65.81 201 GLY A C 1
ATOM 1564 O O . GLY A 1 201 ? -3.453 22.907 -8.580 1.00 65.81 201 GLY A O 1
ATOM 1565 N N . LEU A 1 202 ? -2.228 23.359 -10.404 1.00 66.50 202 LEU A N 1
ATOM 1566 C CA . LEU A 1 202 ? -2.248 21.989 -10.915 1.00 66.50 202 LEU A CA 1
ATOM 1567 C C . LEU A 1 202 ? -1.100 21.183 -10.308 1.00 66.50 202 LEU A C 1
ATOM 1569 O O . LEU A 1 202 ? 0.071 21.412 -10.631 1.00 66.50 202 LEU A O 1
ATOM 1573 N N . GLN A 1 203 ? -1.458 20.211 -9.472 1.00 73.94 203 GLN A N 1
ATOM 1574 C CA . GLN A 1 203 ? -0.527 19.233 -8.923 1.00 73.94 203 GLN A CA 1
ATOM 1575 C C . GLN A 1 203 ? -0.533 17.949 -9.737 1.00 73.94 203 GLN A C 1
ATOM 1577 O O . GLN A 1 203 ? -1.586 17.392 -10.052 1.00 73.94 203 GLN A O 1
ATOM 1582 N N . GLN A 1 204 ? 0.662 17.459 -10.044 1.00 82.62 204 GLN A N 1
ATOM 1583 C CA . GLN A 1 204 ? 0.857 16.135 -10.603 1.00 82.62 204 GLN A CA 1
ATOM 1584 C C . GLN A 1 204 ? 1.339 15.198 -9.501 1.00 82.62 204 GLN A C 1
ATOM 1586 O O . GLN A 1 204 ? 2.066 15.601 -8.595 1.00 82.62 204 GLN A O 1
ATOM 1591 N N . THR A 1 205 ? 0.906 13.943 -9.577 1.00 89.69 205 THR A N 1
ATOM 1592 C CA . THR A 1 205 ? 1.344 12.892 -8.662 1.00 89.69 205 THR A CA 1
ATOM 1593 C C . THR A 1 205 ? 2.076 11.819 -9.448 1.00 89.69 205 THR A C 1
ATOM 1595 O O . THR A 1 205 ? 1.547 11.309 -10.438 1.00 89.69 205 THR A O 1
ATOM 1598 N N . MET A 1 206 ? 3.281 11.488 -8.995 1.00 92.94 206 MET A N 1
ATOM 1599 C CA . MET A 1 206 ? 4.106 10.418 -9.537 1.00 92.94 206 MET A CA 1
ATOM 1600 C C . MET A 1 206 ? 4.402 9.405 -8.436 1.00 92.94 206 MET A C 1
ATOM 1602 O O . MET A 1 206 ? 4.656 9.764 -7.284 1.00 92.94 206 MET A O 1
ATOM 1606 N N . ILE A 1 207 ? 4.361 8.137 -8.811 1.00 94.94 207 ILE A N 1
ATOM 1607 C CA . ILE A 1 207 ? 4.669 6.998 -7.961 1.00 94.94 207 ILE A CA 1
ATOM 1608 C C . ILE A 1 207 ? 6.021 6.460 -8.414 1.00 94.94 207 ILE A C 1
ATOM 1610 O O . ILE A 1 207 ? 6.198 6.169 -9.594 1.00 94.94 207 ILE A O 1
ATOM 1614 N N . TYR A 1 208 ? 6.958 6.319 -7.486 1.00 93.50 208 TYR A N 1
ATOM 1615 C CA . TYR A 1 208 ? 8.267 5.724 -7.722 1.00 93.50 208 TYR A CA 1
ATOM 1616 C C . TYR A 1 208 ? 8.355 4.399 -6.977 1.00 93.50 208 TYR A C 1
ATOM 1618 O O . TYR A 1 208 ? 8.023 4.342 -5.791 1.00 93.50 208 TYR A O 1
ATOM 1626 N N . ALA A 1 209 ? 8.807 3.351 -7.656 1.00 92.31 209 ALA A N 1
ATOM 1627 C CA . ALA A 1 209 ? 8.941 2.025 -7.067 1.00 92.31 209 ALA A CA 1
ATOM 1628 C C . ALA A 1 209 ? 10.200 1.327 -7.584 1.00 92.31 209 ALA A C 1
ATOM 1630 O O . ALA A 1 209 ? 10.399 1.242 -8.795 1.00 92.31 209 ALA A O 1
ATOM 1631 N N . GLY A 1 210 ? 11.049 0.864 -6.668 1.00 88.81 210 GLY A N 1
ATOM 1632 C CA . GLY A 1 210 ? 12.193 0.008 -6.988 1.00 88.81 210 GLY A CA 1
ATOM 1633 C C . GLY A 1 210 ? 11.778 -1.458 -6.997 1.00 88.81 210 GLY A C 1
ATOM 1634 O O . GLY A 1 210 ? 10.905 -1.841 -6.218 1.00 88.81 210 GLY A O 1
ATOM 1635 N N . CYS A 1 211 ? 12.367 -2.245 -7.891 1.00 85.31 211 CYS A N 1
ATOM 1636 C CA . CYS A 1 211 ? 12.057 -3.656 -8.054 1.00 85.31 211 CYS A CA 1
ATOM 1637 C C . CYS A 1 211 ? 13.326 -4.480 -8.326 1.00 85.31 211 CYS A C 1
ATOM 1639 O O . CYS A 1 211 ? 14.255 -4.013 -8.987 1.00 85.31 211 CYS A O 1
ATOM 1641 N N . ASP A 1 212 ? 13.332 -5.725 -7.858 1.00 80.50 212 ASP A N 1
ATOM 1642 C CA . ASP A 1 212 ? 14.406 -6.711 -8.030 1.00 80.50 212 ASP A CA 1
ATOM 1643 C C . ASP A 1 212 ? 14.586 -7.191 -9.470 1.00 80.50 212 ASP A C 1
ATOM 1645 O O . ASP A 1 212 ? 15.543 -7.894 -9.789 1.00 80.50 212 ASP A O 1
ATOM 1649 N N . ASP A 1 213 ? 13.719 -6.766 -10.387 1.00 77.94 213 ASP A N 1
ATOM 1650 C CA . ASP A 1 213 ? 14.013 -6.842 -11.817 1.00 77.94 213 ASP A CA 1
ATOM 1651 C C . ASP A 1 213 ? 15.071 -5.817 -12.279 1.00 77.94 213 ASP A C 1
ATOM 1653 O O . ASP A 1 213 ? 15.315 -5.680 -13.483 1.00 77.94 213 ASP A O 1
ATOM 1657 N N . ILE A 1 214 ? 15.735 -5.156 -11.318 1.00 78.44 214 ILE A N 1
ATOM 1658 C CA . ILE A 1 214 ? 16.843 -4.212 -11.489 1.00 78.44 214 ILE A CA 1
ATOM 1659 C C . ILE A 1 214 ? 16.333 -2.902 -12.093 1.00 78.44 214 ILE A C 1
ATOM 1661 O O . ILE A 1 214 ? 17.014 -2.260 -12.895 1.00 78.44 214 ILE A O 1
ATOM 1665 N N . ARG A 1 215 ? 15.097 -2.503 -11.771 1.00 83.31 215 ARG A N 1
ATOM 1666 C CA . ARG A 1 215 ? 14.497 -1.288 -12.325 1.00 83.31 215 ARG A CA 1
ATOM 1667 C C . ARG A 1 215 ? 13.906 -0.374 -11.274 1.00 83.31 215 ARG A C 1
ATOM 1669 O O . ARG A 1 215 ? 13.310 -0.789 -10.282 1.00 83.31 215 ARG A O 1
ATOM 1676 N N . LEU A 1 216 ? 13.984 0.915 -11.592 1.00 87.69 216 LEU A N 1
ATOM 1677 C CA . LEU A 1 216 ? 13.117 1.928 -11.016 1.00 87.69 216 LEU A CA 1
ATOM 1678 C C . LEU A 1 216 ? 11.959 2.197 -11.974 1.00 87.69 216 LEU A C 1
ATOM 1680 O O . LEU A 1 216 ? 12.166 2.548 -13.138 1.00 87.69 216 LEU A O 1
ATOM 1684 N N . TYR A 1 217 ? 10.746 2.098 -11.450 1.00 91.19 217 TYR A N 1
ATOM 1685 C CA . TYR A 1 217 ? 9.503 2.418 -12.133 1.00 91.19 217 TYR A CA 1
ATOM 1686 C C . TYR A 1 217 ? 8.986 3.793 -11.723 1.00 91.19 217 TYR A C 1
ATOM 1688 O O . TYR A 1 217 ? 8.978 4.137 -10.541 1.00 91.19 217 TYR A O 1
ATOM 1696 N N . GLY A 1 218 ? 8.512 4.557 -12.707 1.00 94.06 218 GLY A N 1
ATOM 1697 C CA . GLY A 1 218 ? 7.713 5.763 -12.524 1.00 94.06 218 GLY A CA 1
ATOM 1698 C C . GLY A 1 218 ? 6.306 5.553 -13.070 1.00 94.06 218 GLY A C 1
ATOM 1699 O O . GLY A 1 218 ? 6.145 5.350 -14.275 1.00 94.06 218 GLY A O 1
ATOM 1700 N N . LEU A 1 219 ? 5.288 5.612 -12.213 1.00 94.88 219 LEU A N 1
ATOM 1701 C CA . LEU A 1 219 ? 3.878 5.437 -12.576 1.00 94.88 219 LEU A CA 1
ATOM 1702 C C . LEU A 1 219 ? 3.082 6.716 -12.296 1.00 94.88 219 LEU A C 1
ATOM 1704 O O . LEU A 1 219 ? 3.374 7.453 -11.354 1.00 94.88 219 LEU A O 1
ATOM 1708 N N . ASN A 1 220 ? 2.030 6.964 -13.076 1.00 93.44 220 ASN A N 1
ATOM 1709 C CA . ASN A 1 220 ? 1.054 8.003 -12.739 1.00 93.44 220 ASN A CA 1
ATOM 1710 C C . ASN A 1 220 ? 0.073 7.520 -11.648 1.00 93.44 220 ASN A C 1
ATOM 1712 O O . ASN A 1 220 ? 0.063 6.349 -11.270 1.00 93.44 220 ASN A O 1
ATOM 1716 N N . SER A 1 221 ? -0.809 8.402 -11.169 1.00 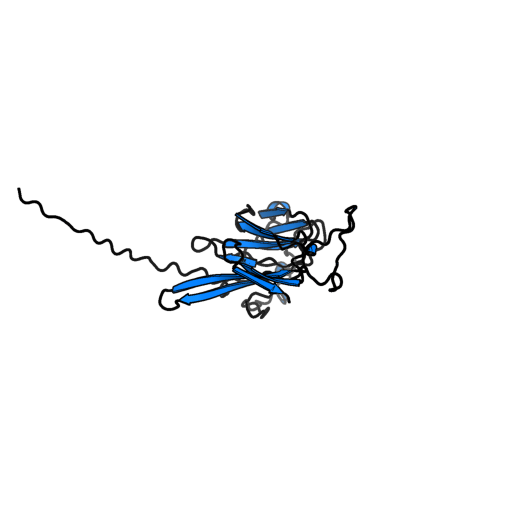91.88 221 SER A N 1
ATOM 1717 C CA . SER A 1 221 ? -1.802 8.089 -10.121 1.00 91.88 221 SER A CA 1
ATOM 1718 C C . SER A 1 221 ? -2.834 7.009 -10.492 1.00 91.88 221 SER A C 1
ATOM 1720 O O . SER A 1 221 ? -3.561 6.525 -9.626 1.00 91.88 221 SER A O 1
ATOM 1722 N N . THR A 1 222 ? -2.907 6.614 -11.764 1.00 94.31 222 THR A N 1
ATOM 1723 C CA . THR A 1 222 ? -3.777 5.528 -12.248 1.00 94.31 222 THR A CA 1
ATOM 1724 C C . THR A 1 222 ? -3.034 4.199 -12.416 1.00 94.31 222 THR A C 1
ATOM 1726 O O . THR A 1 222 ? -3.605 3.246 -12.937 1.00 94.31 222 THR A O 1
ATOM 1729 N N . GLY A 1 223 ? -1.762 4.135 -12.006 1.00 93.62 223 GLY A N 1
ATOM 1730 C CA . GLY A 1 223 ? -0.921 2.943 -12.125 1.00 93.62 223 GLY A CA 1
ATOM 1731 C C . GLY A 1 223 ? -0.321 2.733 -13.517 1.00 93.62 223 GLY A C 1
ATOM 1732 O O . GLY A 1 223 ? 0.268 1.687 -13.777 1.00 93.62 223 GLY A O 1
ATOM 1733 N N . GLN A 1 224 ? -0.447 3.702 -14.430 1.00 95.00 224 GLN A N 1
ATOM 1734 C CA . GLN A 1 224 ? 0.118 3.582 -15.774 1.00 95.00 224 GLN A CA 1
ATOM 1735 C C . GLN A 1 224 ? 1.595 3.972 -15.782 1.00 95.00 224 GLN A C 1
ATOM 1737 O O . GLN A 1 224 ? 1.963 5.065 -15.334 1.00 95.00 224 GLN A O 1
ATOM 1742 N N . LEU A 1 225 ? 2.414 3.106 -16.377 1.00 94.38 225 LEU A N 1
ATOM 1743 C CA . LEU A 1 225 ? 3.841 3.326 -16.578 1.00 94.38 225 LEU A CA 1
ATOM 1744 C C . LEU A 1 225 ? 4.105 4.618 -17.360 1.00 94.38 225 LEU A C 1
ATOM 1746 O O . LEU A 1 225 ? 3.579 4.810 -18.454 1.00 94.38 225 LEU A O 1
ATOM 1750 N N . GLN A 1 226 ? 4.926 5.494 -16.789 1.00 94.12 226 GLN A N 1
ATOM 1751 C CA . GLN A 1 226 ? 5.424 6.712 -17.431 1.00 94.12 226 GLN A CA 1
ATOM 1752 C C . GLN A 1 226 ? 6.857 6.516 -17.923 1.00 94.12 226 GLN A C 1
ATOM 1754 O O . GLN A 1 226 ? 7.197 6.926 -19.029 1.00 94.12 226 GLN A O 1
ATOM 1759 N N . PHE A 1 227 ? 7.693 5.876 -17.106 1.00 91.56 227 PHE A N 1
ATOM 1760 C CA . PHE A 1 227 ? 9.059 5.515 -17.459 1.00 91.56 227 PHE A CA 1
ATOM 1761 C C . PHE A 1 227 ? 9.553 4.354 -16.595 1.00 91.56 227 PHE A C 1
ATOM 1763 O O . PHE A 1 227 ? 9.059 4.119 -15.492 1.00 91.56 227 PHE A O 1
ATOM 1770 N N . SER A 1 228 ? 10.585 3.677 -17.081 1.00 89.56 228 SER A N 1
ATOM 1771 C CA . SER A 1 228 ? 11.402 2.755 -16.298 1.00 89.56 228 SER A CA 1
ATOM 1772 C C . SER A 1 228 ? 12.844 2.821 -16.780 1.00 89.56 228 SER A C 1
ATOM 1774 O O . SER A 1 228 ? 13.081 3.032 -17.972 1.00 89.56 228 SER A O 1
ATOM 1776 N N . PHE A 1 229 ? 13.802 2.599 -15.891 1.00 83.19 229 PHE A N 1
ATOM 1777 C CA . PHE A 1 229 ? 15.210 2.454 -16.258 1.00 83.19 229 PHE A CA 1
ATOM 1778 C C . PHE A 1 229 ? 15.911 1.462 -15.336 1.00 83.19 229 PHE A C 1
ATOM 1780 O O . PHE A 1 229 ? 15.443 1.215 -14.226 1.00 83.19 229 PHE A O 1
ATOM 1787 N N . TYR A 1 230 ? 17.020 0.905 -15.820 1.00 81.75 230 TYR A N 1
ATOM 1788 C CA . TYR A 1 230 ? 17.848 -0.012 -15.045 1.00 81.75 230 TYR A CA 1
ATOM 1789 C C . TYR A 1 230 ? 18.630 0.735 -13.962 1.00 81.75 230 TYR A C 1
ATOM 1791 O O . TYR A 1 230 ? 19.129 1.835 -14.222 1.00 81.75 230 TYR A O 1
ATOM 1799 N N . THR A 1 231 ? 18.722 0.145 -12.773 1.00 69.12 231 THR A N 1
ATOM 1800 C CA . THR A 1 231 ? 19.412 0.704 -11.598 1.00 69.12 231 THR A CA 1
ATOM 1801 C C . THR A 1 231 ? 20.664 -0.064 -11.230 1.00 69.12 231 THR A C 1
ATOM 1803 O O . THR A 1 231 ? 20.638 -1.303 -11.372 1.00 69.12 231 THR A O 1
#

InterPro domains:
  IPR011047 Quinoprotein alcohol dehydrogenase-like superfamily [SSF50998] (23-160)
  IPR015943 WD40/YVTN repeat-like-containing domain superfamily [G3DSA:2.130.10.10] (22-231)
  IPR018391 Pyrrolo-quinoline quinone beta-propeller repeat [SM00564] (122-155)
  IPR018391 Pyrrolo-quinoline quinone beta-propeller repeat [SM00564] (199-230)

Foldseek 3Di:
DDDDDDDDPPPPPPPPQLQADQQPAQAFWQCSDPVSVVDGPDDDPPPVVVVPVVVQFADADDPADFQEDWGAARVRQWIWGWFQVQKIWTFGRDDPDNPNVVGTQEIDGDPGGQNYYWGWDRDDHPPWTWIWTFFQQQKTFTATPRRRHTQDMAGDDALVPPPPPPDDDQPQDPDDPPRGRGKGQPYIKDWDWDCPPVVVSDIFIWIWTDIPSQKIFIAGSNRHTPDMDGD

Secondary structure (DSSP, 8-state):
--PPP----------------GGGSSS-BTTSSTT-----S-----GGG-HHHHT-------SS---SPPEE-TTS-EEEEE-TTSEEEEEES--S---HHHHEEEEEE-SS---S--EEEE-SSTT-EEEEEE-TTSEEEEEETTT--EEEEEEPPPGGGSS-TT-S-----TT-TT--------S--EEEEEEEEGGGTEEEEEEEEEETTTEEEEEETTS-EEEEEE-

Radius of gyration: 21.76 Å; chains: 1; bounding box: 68×69×62 Å

pLDDT: mean 76.25, std 21.59, range [23.81, 98.69]